Protein AF-A0A0Q5D2P4-F1 (afdb_monomer)

Foldseek 3Di:
DDDPCLALLNVLVVLVVVLVVQVVVLVVVCVPDDPVVNVVSCCVQQPPQDPVRVVLLVVLLVVLVVLSVQCVVWPVAEAELVPCPDLPQALVVVVVDQAPGKYKYFLPPVQVVLDDPFKTFGTKIKHWPDDPPDQTKMKIKTAIATNDDPDPDHHSNRSSNRSRQIWMWMWSDLDLPIDTHTPRHDPNADPVSVSVRSCCRNCVSVPVPDDPDPPPPPDDDDDD

Mean predicted aligned error: 9.76 Å

Sequence (224 aa):
MKNLSEYHPYWSADLARRYDKRASEVRMTLRSNAAISHERLLVAEYGSMSREEFDLRVDLAKTADVLRQRWLTGSRTIVDPSMNLGPDLTGDRLLGLAASEPIYVHLGASATVYAAENILLDGLYIERLSRDGEADMFGMGVVCRPFVQADHRMSLADLLYGQSVVSYGLTPSLNADADIDVVVKDPALDDPLFHTAFLAAVNGVAGNVAGFGNGAPVRGGFSL

Radius of gyration: 21.05 Å; Cα contacts (8 Å, |Δi|>4): 322; chains: 1; bounding box: 38×69×66 Å

Secondary structure (DSSP, 8-state):
---GGGSHHHHHHHHHHHHHHHHHHHHHHHHHS-HHHHHHHHHHHHTT--HHHHHHHHHHHHHHHHHHHHHHHTT-EEE-TTS---TT--HHHHHHHHHHS-EEEE-GGGGGGG-BTTEEEEEEEEEE-SPTTSPP-EEEEEEEEE-----S---HHHHHHHH--EEEEEES--STT---EEEE--TTS-HHHHHHHHHHHHHHHHTTSS--------------

Structure (mmCIF, N/CA/C/O backbone):
data_AF-A0A0Q5D2P4-F1
#
_entry.id   AF-A0A0Q5D2P4-F1
#
loop_
_atom_site.group_PDB
_atom_site.id
_atom_site.type_symbol
_atom_site.label_atom_id
_atom_site.label_alt_id
_atom_site.label_comp_id
_atom_site.label_asym_id
_atom_site.label_entity_id
_atom_site.label_seq_id
_atom_site.pdbx_PDB_ins_code
_atom_site.Cartn_x
_atom_site.Cartn_y
_atom_site.Cartn_z
_atom_site.occupancy
_atom_site.B_iso_or_equiv
_atom_site.auth_seq_id
_atom_site.auth_comp_id
_atom_site.auth_asym_id
_atom_site.auth_atom_id
_atom_site.pdbx_PDB_model_num
ATOM 1 N N . MET A 1 1 ? -15.672 18.953 -3.328 1.00 49.03 1 MET A N 1
ATOM 2 C CA . MET A 1 1 ? -15.664 17.481 -3.468 1.00 49.03 1 MET A CA 1
ATOM 3 C C . MET A 1 1 ? -14.208 17.067 -3.558 1.00 49.03 1 MET A C 1
ATOM 5 O O . MET A 1 1 ? -13.540 17.584 -4.444 1.00 49.03 1 MET A O 1
ATOM 9 N N . LYS A 1 2 ? -13.699 16.256 -2.625 1.00 60.75 2 LYS A N 1
ATOM 10 C CA . LYS A 1 2 ? -12.334 15.719 -2.736 1.00 60.75 2 LYS A CA 1
ATOM 11 C C . LYS A 1 2 ? -12.272 14.702 -3.868 1.00 60.75 2 LYS A C 1
ATOM 13 O O . LYS A 1 2 ? -13.257 14.004 -4.119 1.00 60.75 2 LYS A O 1
ATOM 18 N N . ASN A 1 3 ? -11.148 14.661 -4.571 1.00 80.38 3 ASN A N 1
ATOM 19 C CA . ASN A 1 3 ? -10.949 13.723 -5.662 1.00 80.38 3 ASN A CA 1
ATOM 20 C C . ASN A 1 3 ? -10.559 12.358 -5.077 1.00 80.38 3 ASN A C 1
ATOM 22 O O . ASN A 1 3 ? -9.573 12.266 -4.356 1.00 80.38 3 ASN A O 1
ATOM 26 N N . LEU A 1 4 ? -11.306 11.291 -5.387 1.00 85.88 4 LEU A N 1
ATOM 27 C CA . LEU A 1 4 ? -10.998 9.943 -4.883 1.00 85.88 4 LEU A CA 1
ATOM 28 C C . LEU A 1 4 ? -9.584 9.486 -5.267 1.00 85.88 4 LEU A C 1
ATOM 30 O O . LEU A 1 4 ? -8.983 8.705 -4.537 1.00 85.88 4 LEU A O 1
ATOM 34 N N . SER A 1 5 ? -9.018 10.015 -6.358 1.00 85.38 5 SER A N 1
ATOM 35 C CA . SER A 1 5 ? -7.633 9.739 -6.751 1.00 85.38 5 SER A CA 1
ATOM 36 C C . SER A 1 5 ? -6.589 10.226 -5.738 1.00 85.38 5 SER A C 1
ATOM 38 O O . SER A 1 5 ? -5.410 9.948 -5.915 1.00 85.38 5 SER A O 1
ATOM 40 N N . GLU A 1 6 ? -6.975 10.974 -4.705 1.00 84.31 6 GLU A N 1
ATOM 41 C CA . GLU A 1 6 ? -6.070 11.408 -3.639 1.00 84.31 6 GLU A CA 1
ATOM 42 C C . GLU A 1 6 ? -5.787 10.299 -2.614 1.00 84.31 6 GLU A C 1
ATOM 44 O O . GLU A 1 6 ? -4.742 10.355 -1.972 1.00 84.31 6 GLU A O 1
ATOM 49 N N . TYR A 1 7 ? -6.633 9.266 -2.502 1.00 90.06 7 TYR A N 1
ATOM 50 C CA . TYR A 1 7 ? -6.481 8.198 -1.502 1.00 90.06 7 TYR A CA 1
ATOM 51 C C . TYR A 1 7 ? -5.751 6.965 -2.046 1.00 90.06 7 TYR A C 1
ATOM 53 O O . TYR A 1 7 ? -6.032 6.548 -3.178 1.00 90.06 7 TYR A O 1
ATOM 61 N N . HIS A 1 8 ? -4.893 6.337 -1.219 1.00 92.88 8 HIS A N 1
ATOM 62 C CA . HIS A 1 8 ? -4.116 5.137 -1.581 1.00 92.88 8 HIS A CA 1
ATOM 63 C C . HIS A 1 8 ? -4.879 4.123 -2.423 1.00 92.88 8 HIS A C 1
ATOM 65 O O . HIS A 1 8 ? -4.387 3.777 -3.501 1.00 92.88 8 HIS A O 1
ATOM 71 N N . PRO A 1 9 ? -6.080 3.657 -2.019 1.00 93.62 9 PRO A N 1
ATOM 72 C CA . PRO A 1 9 ? -6.737 2.566 -2.726 1.00 93.62 9 PRO A CA 1
ATOM 73 C C . PRO A 1 9 ? -7.028 2.862 -4.204 1.00 93.62 9 PRO A C 1
ATOM 75 O O . PRO A 1 9 ? -7.106 1.929 -5.002 1.00 93.62 9 PRO A O 1
ATOM 78 N N . TYR A 1 10 ? -7.181 4.136 -4.581 1.00 92.50 10 T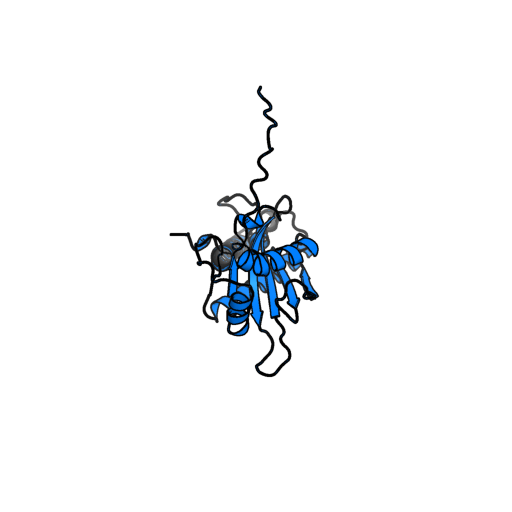YR A N 1
ATOM 79 C CA . TYR A 1 10 ? -7.515 4.527 -5.950 1.00 92.50 10 TYR A CA 1
ATOM 80 C C . TYR A 1 10 ? -6.281 4.840 -6.789 1.00 92.50 10 TYR A C 1
ATOM 82 O O . TYR A 1 10 ? -6.178 4.341 -7.910 1.00 92.50 10 TYR A O 1
ATOM 90 N N . TRP A 1 11 ? -5.338 5.640 -6.280 1.00 89.81 11 TRP A N 1
ATOM 91 C CA . TRP A 1 11 ? -4.146 5.955 -7.070 1.00 89.81 11 TRP A CA 1
ATOM 92 C C . TRP A 1 11 ? -3.205 4.755 -7.192 1.00 89.81 11 TRP A C 1
ATOM 94 O O . TRP A 1 11 ? -2.634 4.562 -8.261 1.00 89.81 11 TRP A O 1
ATOM 104 N N . SER A 1 12 ? -3.101 3.893 -6.171 1.00 91.38 12 SER A N 1
ATOM 105 C CA . SER A 1 12 ? -2.319 2.648 -6.275 1.00 91.38 12 SER A CA 1
ATOM 106 C C . SER A 1 12 ? -2.919 1.692 -7.311 1.00 91.38 12 SER A C 1
ATOM 108 O O . SER A 1 12 ? -2.188 1.102 -8.102 1.00 91.38 12 SER A O 1
ATOM 110 N N . ALA A 1 13 ? -4.253 1.604 -7.391 1.00 92.25 13 ALA A N 1
ATOM 111 C CA . ALA A 1 13 ? -4.933 0.828 -8.426 1.00 92.25 13 ALA A CA 1
ATOM 112 C C . ALA A 1 13 ? -4.683 1.394 -9.836 1.00 92.25 13 ALA A C 1
ATOM 114 O O . ALA A 1 13 ? -4.535 0.629 -10.792 1.00 92.25 13 ALA A O 1
ATOM 115 N N . ASP A 1 14 ? -4.610 2.722 -9.981 1.00 91.94 14 ASP A N 1
ATOM 116 C CA . ASP A 1 14 ? -4.230 3.338 -11.254 1.00 91.94 14 ASP A CA 1
ATOM 117 C C . ASP A 1 14 ? -2.779 3.014 -11.639 1.00 91.94 14 ASP A C 1
ATOM 119 O O . ASP A 1 14 ? -2.526 2.646 -12.788 1.00 91.94 14 ASP A O 1
ATOM 123 N N . LEU A 1 15 ? -1.841 3.074 -10.686 1.00 91.75 15 LEU A N 1
ATOM 124 C CA . LEU A 1 15 ? -0.446 2.683 -10.911 1.00 91.75 15 LEU A CA 1
ATOM 125 C C . LEU A 1 15 ? -0.326 1.215 -11.333 1.00 91.75 15 LEU A C 1
ATOM 127 O O . LEU A 1 15 ? 0.331 0.943 -12.338 1.00 91.75 15 LEU A O 1
ATOM 131 N N . ALA A 1 16 ? -1.017 0.296 -10.654 1.00 92.25 16 ALA A N 1
ATOM 132 C CA . ALA A 1 16 ? -1.037 -1.123 -11.013 1.00 92.25 16 ALA A CA 1
ATOM 133 C C . ALA A 1 16 ? -1.564 -1.340 -12.444 1.00 92.25 16 ALA A C 1
ATOM 135 O O . ALA A 1 16 ? -0.946 -2.020 -13.262 1.00 92.25 16 ALA A O 1
ATOM 136 N N . ARG A 1 17 ? -2.659 -0.663 -12.809 1.00 93.50 17 ARG A N 1
ATOM 137 C CA . ARG A 1 17 ? -3.211 -0.714 -14.172 1.00 93.50 17 ARG A CA 1
ATOM 138 C C . ARG A 1 17 ? -2.233 -0.167 -15.216 1.00 93.50 17 ARG A C 1
ATOM 140 O O . ARG A 1 17 ? -2.130 -0.709 -16.320 1.00 93.50 17 ARG A O 1
ATOM 147 N N . ARG A 1 18 ? -1.533 0.927 -14.903 1.00 93.06 18 ARG A N 1
ATOM 148 C CA . ARG A 1 18 ? -0.496 1.502 -15.773 1.00 93.06 18 ARG A CA 1
ATOM 149 C C . ARG A 1 18 ? 0.693 0.553 -15.913 1.00 93.06 18 ARG A C 1
ATOM 151 O O . ARG A 1 18 ? 1.193 0.412 -17.028 1.00 93.06 18 ARG A O 1
ATOM 158 N N . TYR A 1 19 ? 1.090 -0.118 -14.832 1.00 93.25 19 TYR A N 1
ATOM 159 C CA . TYR A 1 19 ? 2.139 -1.136 -14.833 1.00 93.25 19 TYR A CA 1
ATOM 160 C C . TYR A 1 19 ? 1.778 -2.289 -15.771 1.00 93.25 19 TYR A C 1
ATOM 162 O O . TYR A 1 19 ? 2.544 -2.589 -16.684 1.00 93.25 19 TYR A O 1
ATOM 170 N N . ASP A 1 20 ? 0.581 -2.863 -15.638 1.00 94.19 20 ASP A N 1
ATOM 171 C CA . ASP A 1 20 ? 0.129 -3.972 -16.488 1.00 94.19 20 ASP A CA 1
ATOM 172 C C . ASP A 1 20 ? 0.085 -3.586 -17.969 1.00 94.19 20 ASP A C 1
ATOM 174 O O . ASP A 1 20 ? 0.540 -4.336 -18.844 1.00 94.19 20 ASP A O 1
ATOM 178 N N . LYS A 1 21 ? -0.420 -2.380 -18.260 1.00 94.06 21 LYS A N 1
ATOM 179 C CA . LYS A 1 21 ? -0.426 -1.837 -19.619 1.00 94.06 21 LYS A CA 1
ATOM 180 C C . LYS A 1 21 ? 1.000 -1.715 -20.161 1.00 94.06 21 LYS A C 1
ATOM 182 O O . LYS A 1 21 ? 1.270 -2.209 -21.257 1.00 94.06 21 LYS A O 1
ATOM 187 N N . ARG A 1 22 ? 1.913 -1.111 -19.394 1.00 92.06 22 ARG A N 1
ATOM 188 C CA . ARG A 1 22 ? 3.311 -0.930 -19.799 1.00 92.06 22 ARG A CA 1
ATOM 189 C C . ARG A 1 22 ? 4.020 -2.269 -19.988 1.00 92.06 22 ARG A C 1
ATOM 191 O O . ARG A 1 22 ? 4.707 -2.461 -20.985 1.00 92.06 22 ARG A O 1
ATOM 198 N N . ALA A 1 23 ? 3.789 -3.228 -19.097 1.00 92.12 23 ALA A N 1
ATOM 199 C CA . ALA A 1 23 ? 4.378 -4.559 -19.174 1.00 92.12 23 ALA A CA 1
ATOM 200 C C . ALA A 1 23 ? 3.932 -5.291 -20.447 1.00 92.12 23 ALA A C 1
ATOM 202 O O . ALA A 1 23 ? 4.736 -5.961 -21.098 1.00 92.12 23 ALA A O 1
ATOM 203 N N . SER A 1 24 ? 2.667 -5.128 -20.843 1.00 92.00 24 SER A N 1
ATOM 204 C CA . SER A 1 24 ? 2.150 -5.650 -22.109 1.00 92.00 24 SER A CA 1
ATOM 205 C C . SER A 1 24 ? 2.817 -4.992 -23.325 1.00 92.00 24 SER A C 1
ATOM 207 O O . SER A 1 24 ? 3.292 -5.695 -24.220 1.00 92.00 24 SER A O 1
ATOM 209 N N . GLU A 1 25 ? 2.932 -3.659 -23.342 1.00 90.75 25 GLU A N 1
ATOM 210 C CA . GLU A 1 25 ? 3.610 -2.901 -24.409 1.00 90.75 25 GLU A CA 1
ATOM 211 C C . GLU A 1 25 ? 5.075 -3.329 -24.581 1.00 90.75 25 GLU A C 1
ATOM 213 O O . GLU A 1 25 ? 5.536 -3.582 -25.700 1.00 90.75 25 GLU A O 1
ATOM 218 N N . VAL A 1 26 ? 5.795 -3.475 -23.468 1.00 88.88 26 VAL A N 1
ATOM 219 C CA . VAL A 1 26 ? 7.188 -3.934 -23.446 1.00 88.88 26 VAL A CA 1
ATOM 220 C C . VAL A 1 26 ? 7.285 -5.359 -23.990 1.00 88.88 26 VAL A C 1
ATOM 222 O O . VAL A 1 26 ? 8.082 -5.610 -24.893 1.00 88.88 26 VAL A O 1
ATOM 225 N N . ARG A 1 27 ? 6.427 -6.287 -23.541 1.00 87.69 27 ARG A N 1
ATOM 226 C CA . ARG A 1 27 ? 6.394 -7.670 -24.058 1.00 87.69 27 ARG A CA 1
ATOM 227 C C . ARG A 1 27 ? 6.121 -7.733 -25.560 1.00 87.69 27 ARG A C 1
ATOM 229 O O . ARG A 1 27 ? 6.733 -8.553 -26.241 1.00 87.69 27 ARG A O 1
ATOM 236 N N . MET A 1 28 ? 5.217 -6.904 -26.083 1.00 86.88 28 MET A N 1
ATOM 237 C CA . MET A 1 28 ? 4.951 -6.841 -27.524 1.00 86.88 28 MET A CA 1
ATOM 238 C C . MET A 1 28 ? 6.171 -6.329 -28.293 1.00 86.88 28 MET A C 1
ATOM 240 O O . MET A 1 28 ? 6.565 -6.942 -29.282 1.00 86.88 28 MET A O 1
ATOM 244 N N . THR A 1 29 ? 6.814 -5.275 -27.790 1.00 85.75 29 THR A N 1
ATOM 245 C CA . THR A 1 29 ? 8.014 -4.681 -28.400 1.00 85.75 29 THR A CA 1
ATOM 246 C C . THR A 1 29 ? 9.199 -5.655 -28.403 1.00 85.75 29 THR A C 1
ATOM 248 O O . THR A 1 29 ? 9.935 -5.742 -29.384 1.00 85.75 29 THR A O 1
ATOM 251 N N . LEU A 1 30 ? 9.360 -6.440 -27.333 1.00 83.75 30 LEU A N 1
ATOM 252 C CA . LEU A 1 30 ? 10.388 -7.484 -27.226 1.00 83.75 30 LEU A CA 1
ATOM 253 C C . LEU A 1 30 ? 10.149 -8.675 -28.166 1.00 83.75 30 LEU A C 1
ATOM 255 O O . LEU A 1 30 ? 11.078 -9.413 -28.474 1.00 83.75 30 LEU A O 1
ATOM 259 N N . ARG A 1 31 ? 8.912 -8.901 -28.622 1.00 82.00 31 ARG A N 1
ATOM 260 C CA . ARG A 1 31 ? 8.618 -9.951 -29.611 1.00 82.00 31 ARG A CA 1
ATOM 261 C C . ARG A 1 31 ? 8.918 -9.508 -31.043 1.00 82.00 31 ARG A C 1
ATOM 263 O O . ARG A 1 31 ? 9.080 -10.368 -31.902 1.00 82.00 31 ARG A O 1
ATOM 270 N N . SER A 1 32 ? 8.961 -8.201 -31.306 1.00 79.50 32 SER A N 1
ATOM 271 C CA . SER A 1 32 ? 9.064 -7.643 -32.659 1.00 79.50 32 SER A CA 1
ATOM 272 C C . SER A 1 32 ? 10.458 -7.141 -33.052 1.00 79.50 32 SER A C 1
ATOM 274 O O . SER A 1 32 ? 10.661 -6.851 -34.228 1.00 79.50 32 SER A O 1
ATOM 276 N N . ASN A 1 33 ? 11.405 -7.007 -32.115 1.00 72.56 33 ASN A N 1
ATOM 277 C CA . ASN A 1 33 ? 12.678 -6.312 -32.345 1.00 72.56 33 ASN A CA 1
ATOM 278 C C . ASN A 1 33 ? 13.917 -7.235 -32.362 1.00 72.56 33 ASN A C 1
ATOM 280 O O . ASN A 1 33 ? 13.873 -8.417 -32.032 1.00 72.56 33 ASN A O 1
ATOM 284 N N . ALA A 1 34 ? 15.051 -6.685 -32.813 1.00 67.25 34 ALA A N 1
ATOM 285 C CA . ALA A 1 34 ? 16.356 -7.349 -32.801 1.00 67.25 34 ALA A CA 1
ATOM 286 C C . ALA A 1 34 ? 17.031 -7.259 -31.415 1.00 67.25 34 ALA A C 1
ATOM 288 O O . ALA A 1 34 ? 16.849 -6.280 -30.691 1.00 67.25 34 ALA A O 1
ATOM 289 N N . ALA A 1 35 ? 17.883 -8.237 -31.080 1.00 68.31 35 ALA A N 1
ATOM 290 C CA . ALA A 1 35 ? 18.465 -8.439 -29.743 1.00 68.31 35 ALA A CA 1
ATOM 291 C C . ALA A 1 35 ? 19.116 -7.196 -29.089 1.00 68.31 35 ALA A C 1
ATOM 293 O O . ALA A 1 35 ? 18.936 -6.973 -27.897 1.00 68.31 35 ALA A O 1
ATOM 294 N N . ILE A 1 36 ? 19.808 -6.336 -29.849 1.00 62.22 36 ILE A N 1
ATOM 295 C CA . ILE A 1 36 ? 20.463 -5.120 -29.311 1.00 62.22 36 ILE A CA 1
ATOM 296 C C . ILE A 1 36 ? 19.434 -4.060 -28.866 1.00 62.22 36 ILE A C 1
ATOM 298 O O . ILE A 1 36 ? 19.668 -3.300 -27.927 1.00 62.22 36 ILE A O 1
ATOM 302 N N . SER A 1 37 ? 18.263 -4.017 -29.508 1.00 75.25 37 SER A N 1
ATOM 303 C CA . SER A 1 37 ? 17.157 -3.155 -29.079 1.00 75.25 37 SER A CA 1
ATOM 304 C C . SER A 1 37 ? 16.441 -3.707 -27.842 1.00 75.25 37 SER A C 1
ATOM 306 O O . SER A 1 37 ? 15.760 -2.940 -27.164 1.00 75.25 37 SER A O 1
ATOM 308 N N . HIS A 1 38 ? 16.575 -5.006 -27.545 1.00 82.12 38 HIS A N 1
ATOM 309 C CA . HIS A 1 38 ? 15.957 -5.629 -26.373 1.00 82.12 38 HIS A CA 1
ATOM 310 C C . HIS A 1 38 ? 16.665 -5.233 -25.089 1.00 82.12 38 HIS A C 1
ATOM 312 O O . HIS A 1 38 ? 16.011 -4.794 -24.151 1.00 82.12 38 HIS A O 1
ATOM 318 N N . GLU A 1 39 ? 17.992 -5.326 -25.063 1.00 82.06 39 GLU A N 1
ATOM 319 C CA . GLU A 1 39 ? 18.774 -4.991 -23.872 1.00 82.06 39 GLU A CA 1
ATOM 320 C C . GLU A 1 39 ? 18.596 -3.520 -23.478 1.00 82.06 39 GLU A C 1
ATOM 322 O O . GLU A 1 39 ? 18.301 -3.221 -22.326 1.00 82.06 39 GLU A O 1
ATOM 327 N N . ARG A 1 40 ? 18.649 -2.599 -24.451 1.00 85.94 40 ARG A N 1
ATOM 328 C CA . ARG A 1 40 ? 18.409 -1.167 -24.200 1.00 85.94 40 ARG A CA 1
ATOM 329 C C . ARG A 1 40 ? 17.008 -0.880 -23.663 1.00 85.94 40 ARG A C 1
ATOM 331 O O . ARG A 1 40 ? 16.865 -0.026 -22.795 1.00 85.94 40 ARG A O 1
ATOM 338 N N . LEU A 1 41 ? 15.988 -1.570 -24.180 1.00 86.75 41 LEU A N 1
ATOM 339 C CA . LEU A 1 41 ? 14.617 -1.427 -23.694 1.00 86.75 41 LEU A CA 1
ATOM 340 C C . LEU A 1 41 ? 14.493 -1.940 -22.258 1.00 86.75 41 LEU A C 1
ATOM 342 O O . LEU A 1 41 ? 13.933 -1.247 -21.422 1.00 86.75 41 LEU A O 1
ATOM 346 N N . LEU A 1 42 ? 15.047 -3.116 -21.954 1.00 86.00 42 LEU A N 1
ATOM 347 C CA . LEU A 1 42 ? 15.024 -3.663 -20.598 1.00 86.00 42 LEU A CA 1
ATOM 348 C C . LEU A 1 42 ? 15.749 -2.731 -19.617 1.00 86.00 42 LEU A C 1
ATOM 350 O O . LEU A 1 42 ? 15.182 -2.373 -18.594 1.00 86.00 42 LEU A O 1
ATOM 354 N N . VAL A 1 43 ? 16.945 -2.246 -19.953 1.00 88.19 43 VAL A N 1
ATOM 355 C CA . VAL A 1 43 ? 17.667 -1.290 -19.095 1.00 88.19 43 VAL A CA 1
ATOM 356 C C . VAL A 1 43 ? 16.838 -0.023 -18.840 1.00 88.19 43 VAL A C 1
ATOM 358 O O . VAL A 1 43 ? 16.814 0.474 -17.719 1.00 88.19 43 VAL A O 1
ATOM 361 N N . ALA A 1 44 ? 16.107 0.474 -19.841 1.00 89.44 44 ALA A N 1
ATOM 362 C CA . ALA A 1 44 ? 15.237 1.637 -19.670 1.00 89.44 44 ALA A CA 1
ATOM 363 C C . ALA A 1 44 ? 13.999 1.360 -18.791 1.00 89.44 44 ALA A C 1
ATOM 365 O O . ALA A 1 44 ? 13.560 2.253 -18.074 1.00 89.44 44 ALA A O 1
ATOM 366 N N . GLU A 1 45 ? 13.426 0.153 -18.840 1.00 91.50 45 GLU A N 1
ATOM 367 C CA . GLU A 1 45 ? 12.211 -0.192 -18.083 1.00 91.50 45 GLU A CA 1
ATOM 368 C C . GLU A 1 45 ? 12.479 -0.610 -16.635 1.00 91.50 45 GLU A C 1
ATOM 370 O O . GLU A 1 45 ? 11.665 -0.332 -15.757 1.00 91.50 45 GLU A O 1
ATOM 375 N N . TYR A 1 46 ? 13.590 -1.306 -16.394 1.00 87.38 46 TYR A N 1
ATOM 376 C CA . TYR A 1 46 ? 13.980 -1.782 -15.065 1.00 87.38 46 TYR A CA 1
ATOM 377 C C . TYR A 1 46 ? 14.855 -0.761 -14.317 1.00 87.38 46 TYR A C 1
ATOM 379 O O . TYR A 1 46 ? 14.988 -0.836 -13.097 1.00 87.38 46 TYR A O 1
ATOM 387 N N . GLY A 1 47 ? 15.407 0.227 -15.031 1.00 85.06 47 GLY A N 1
ATOM 388 C CA . GLY A 1 47 ? 16.174 1.322 -14.450 1.00 85.06 47 GLY A CA 1
ATOM 389 C C . GLY A 1 47 ? 17.459 0.852 -13.765 1.00 85.06 47 GLY A C 1
ATOM 390 O O . GLY A 1 47 ? 18.111 -0.096 -14.199 1.00 85.06 47 GLY A O 1
ATOM 391 N N . SER A 1 48 ? 17.836 1.549 -12.692 1.00 84.62 48 SER A N 1
ATOM 392 C CA . SER A 1 48 ? 19.019 1.248 -11.874 1.00 84.62 48 SER A CA 1
ATOM 393 C C . SER A 1 48 ? 18.738 0.311 -10.695 1.00 84.62 48 SER A C 1
ATOM 395 O O . SER A 1 48 ? 19.626 0.104 -9.871 1.00 84.62 48 SER A O 1
ATOM 397 N N . MET A 1 49 ? 17.512 -0.205 -10.580 1.00 88.38 49 MET A N 1
ATOM 398 C CA . MET A 1 49 ? 17.100 -1.075 -9.482 1.00 88.38 49 MET A CA 1
ATOM 399 C C . MET A 1 49 ? 17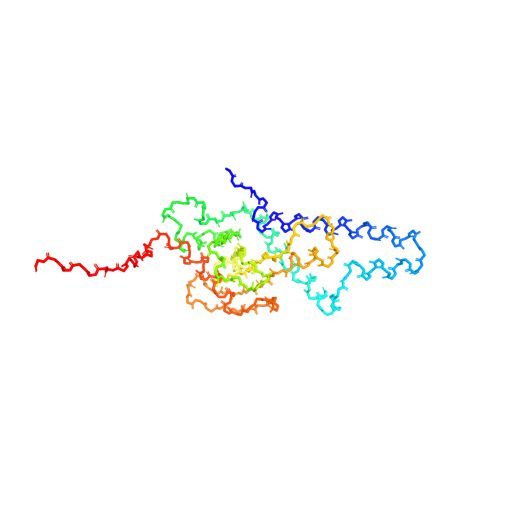.913 -2.372 -9.518 1.00 88.38 49 MET A C 1
ATOM 401 O O . MET A 1 49 ? 18.045 -2.997 -10.576 1.00 88.38 49 MET A O 1
ATOM 405 N N . SER A 1 50 ? 18.468 -2.790 -8.377 1.00 88.44 50 SER A N 1
ATOM 406 C CA . SER A 1 50 ? 19.100 -4.109 -8.310 1.00 88.44 50 SER A CA 1
ATOM 407 C C . SER A 1 50 ? 18.043 -5.203 -8.465 1.00 88.44 50 SER A C 1
ATOM 409 O O . SER A 1 50 ? 16.847 -4.973 -8.278 1.00 88.44 50 SER A O 1
ATOM 411 N N . ARG A 1 51 ? 18.468 -6.424 -8.797 1.00 87.75 51 ARG A N 1
ATOM 412 C CA . ARG A 1 51 ? 17.532 -7.550 -8.889 1.00 87.75 51 ARG A CA 1
ATOM 413 C C . ARG A 1 51 ? 16.864 -7.824 -7.542 1.00 87.75 51 ARG A C 1
ATOM 415 O O . ARG A 1 51 ? 15.663 -8.056 -7.495 1.00 87.75 51 ARG A O 1
ATOM 422 N N . GLU A 1 52 ? 17.643 -7.766 -6.467 1.00 90.62 52 GLU A N 1
ATOM 423 C CA . GLU A 1 52 ? 17.174 -7.980 -5.100 1.00 90.62 52 GLU A CA 1
ATOM 424 C C . GLU A 1 52 ? 16.152 -6.917 -4.694 1.00 90.62 52 GLU A C 1
ATOM 426 O O . GLU A 1 52 ? 15.127 -7.242 -4.100 1.00 90.62 52 GLU A O 1
ATOM 431 N N . GLU A 1 53 ? 16.402 -5.654 -5.053 1.00 90.50 53 GLU A N 1
ATOM 432 C CA . GLU A 1 53 ? 15.440 -4.583 -4.823 1.00 90.50 53 GLU A CA 1
ATOM 433 C C . GLU A 1 53 ? 14.172 -4.817 -5.647 1.00 90.50 53 GLU A C 1
ATOM 435 O O . GLU A 1 53 ? 13.078 -4.735 -5.102 1.00 90.50 53 GLU A O 1
ATOM 440 N N . PHE A 1 54 ? 14.288 -5.184 -6.923 1.00 90.56 54 PHE A N 1
ATOM 441 C CA . PHE A 1 54 ? 13.128 -5.443 -7.774 1.00 90.56 54 PHE A CA 1
ATOM 442 C C . PHE A 1 54 ? 12.239 -6.565 -7.232 1.00 90.56 54 PHE A C 1
ATOM 444 O O . PHE A 1 54 ? 11.022 -6.390 -7.138 1.00 90.56 54 PHE A O 1
ATOM 451 N N . ASP A 1 55 ? 12.834 -7.689 -6.831 1.00 91.81 55 ASP A N 1
ATOM 452 C CA . ASP A 1 55 ? 12.107 -8.819 -6.248 1.00 91.81 55 ASP A CA 1
ATOM 453 C C . ASP A 1 55 ? 11.409 -8.406 -4.934 1.00 91.81 55 ASP A C 1
ATOM 455 O O . ASP A 1 55 ? 10.221 -8.686 -4.751 1.00 91.81 55 ASP A O 1
ATOM 459 N N . LEU A 1 56 ? 12.087 -7.631 -4.076 1.00 93.06 56 LEU A N 1
ATOM 460 C CA . LEU A 1 56 ? 11.483 -7.047 -2.874 1.00 93.06 56 LEU A CA 1
ATOM 461 C C . LEU A 1 56 ? 10.293 -6.135 -3.218 1.00 93.06 56 LEU A C 1
ATOM 463 O O . LEU A 1 56 ? 9.225 -6.262 -2.618 1.00 93.06 56 LEU A O 1
ATOM 467 N N . ARG A 1 57 ? 10.439 -5.234 -4.198 1.00 93.88 57 ARG A N 1
ATOM 468 C CA . ARG A 1 57 ? 9.360 -4.326 -4.621 1.00 93.88 57 ARG A CA 1
ATOM 469 C C . ARG A 1 57 ? 8.156 -5.086 -5.173 1.00 93.88 57 ARG A C 1
ATOM 471 O O . ARG A 1 57 ? 7.023 -4.664 -4.947 1.00 93.88 57 ARG A O 1
ATOM 478 N N . VAL A 1 58 ? 8.369 -6.214 -5.850 1.00 93.75 58 VAL A N 1
ATOM 479 C CA . VAL A 1 58 ? 7.283 -7.101 -6.293 1.00 93.75 58 VAL A CA 1
ATOM 480 C C 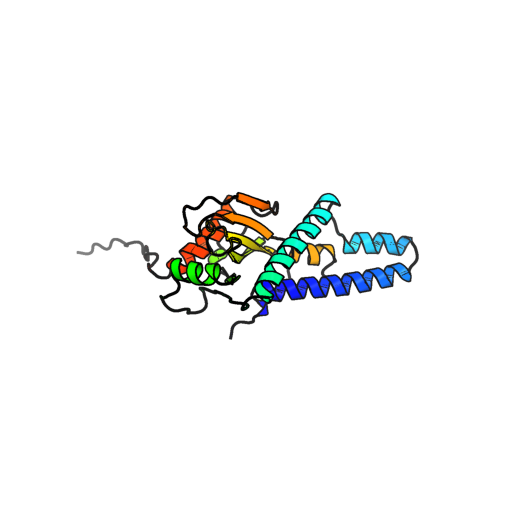. VAL A 1 58 ? 6.514 -7.670 -5.099 1.00 93.75 58 VAL A C 1
ATOM 482 O O . VAL A 1 58 ? 5.282 -7.655 -5.112 1.00 93.75 58 VAL A O 1
ATOM 485 N N . ASP A 1 59 ? 7.198 -8.151 -4.064 1.00 95.19 59 ASP A N 1
ATOM 486 C CA . ASP A 1 59 ? 6.535 -8.730 -2.890 1.00 95.19 59 ASP A CA 1
ATOM 487 C C . ASP A 1 59 ? 5.825 -7.675 -2.029 1.00 95.19 59 ASP A C 1
ATOM 489 O O . ASP A 1 59 ? 4.701 -7.895 -1.561 1.00 95.19 59 ASP A O 1
ATOM 493 N N . LEU A 1 60 ? 6.408 -6.483 -1.913 1.00 95.31 60 LEU A N 1
ATOM 494 C CA . LEU A 1 60 ? 5.760 -5.330 -1.290 1.00 95.31 60 LEU A CA 1
ATOM 495 C C . LEU A 1 60 ? 4.527 -4.870 -2.087 1.00 95.31 60 LEU A C 1
ATOM 497 O O . LEU A 1 60 ? 3.465 -4.661 -1.505 1.00 95.31 60 LEU A O 1
ATOM 501 N N . ALA A 1 61 ? 4.603 -4.810 -3.421 1.00 94.69 61 ALA A N 1
ATOM 502 C CA . ALA A 1 61 ? 3.451 -4.483 -4.267 1.00 94.69 61 ALA A CA 1
ATOM 503 C C . ALA A 1 61 ? 2.310 -5.503 -4.122 1.00 94.69 61 ALA A C 1
ATOM 505 O O . ALA A 1 61 ? 1.144 -5.115 -4.048 1.00 94.69 61 ALA A O 1
ATOM 506 N N . LYS A 1 62 ? 2.624 -6.804 -4.026 1.00 95.00 62 LYS A N 1
ATOM 507 C CA . LYS A 1 62 ? 1.619 -7.839 -3.719 1.00 95.00 62 LYS A CA 1
ATOM 508 C C . LYS A 1 62 ? 0.996 -7.622 -2.342 1.00 95.00 62 LYS A C 1
ATOM 510 O O . LYS A 1 62 ? -0.207 -7.803 -2.192 1.00 95.00 62 LYS A O 1
ATOM 515 N N . THR A 1 63 ? 1.794 -7.231 -1.349 1.00 95.19 63 THR A N 1
ATOM 516 C CA . THR A 1 63 ? 1.301 -6.930 0.003 1.00 95.19 63 THR A CA 1
ATOM 517 C C . THR A 1 63 ? 0.318 -5.757 -0.027 1.00 95.19 63 THR A C 1
ATOM 519 O O . THR A 1 63 ? -0.798 -5.883 0.478 1.00 95.19 63 THR A O 1
ATOM 522 N N . ALA A 1 64 ? 0.675 -4.657 -0.698 1.00 94.56 64 ALA A N 1
ATOM 523 C CA . ALA A 1 64 ? -0.218 -3.517 -0.907 1.00 94.56 64 ALA A CA 1
ATOM 524 C C . ALA A 1 64 ? -1.500 -3.913 -1.663 1.00 94.56 64 ALA A C 1
ATOM 526 O O . ALA A 1 64 ? -2.595 -3.483 -1.292 1.00 94.56 64 ALA A O 1
ATOM 527 N N . ASP A 1 65 ? -1.387 -4.766 -2.687 1.00 95.31 65 ASP A N 1
ATOM 528 C CA . ASP A 1 65 ? -2.543 -5.274 -3.423 1.00 95.31 65 ASP A CA 1
ATOM 529 C C . ASP A 1 65 ? -3.470 -6.102 -2.528 1.00 95.31 65 ASP A C 1
ATOM 531 O O . ASP A 1 65 ? -4.668 -5.842 -2.506 1.00 95.31 65 ASP A O 1
ATOM 535 N N . VAL A 1 66 ? -2.941 -7.030 -1.724 1.00 95.25 66 VAL A N 1
ATOM 536 C CA . VAL A 1 66 ? -3.740 -7.839 -0.787 1.00 95.25 66 VAL A CA 1
ATOM 537 C C . VAL A 1 66 ? -4.509 -6.953 0.193 1.00 95.25 66 VAL A C 1
ATOM 539 O O . VAL A 1 66 ? -5.715 -7.145 0.358 1.00 95.25 66 VAL A O 1
ATOM 542 N N . LEU A 1 67 ? -3.853 -5.957 0.796 1.00 94.94 67 LEU A N 1
ATOM 543 C CA . LEU A 1 67 ? -4.502 -5.000 1.702 1.00 94.94 67 LEU A CA 1
ATOM 544 C C . LEU A 1 67 ? -5.642 -4.251 1.001 1.00 94.94 67 LEU A C 1
ATOM 546 O O . LEU A 1 67 ? -6.766 -4.173 1.504 1.00 94.94 67 LEU A O 1
ATOM 550 N N . ARG A 1 68 ? -5.376 -3.762 -0.213 1.00 95.38 68 ARG A N 1
ATOM 551 C CA . ARG A 1 68 ? -6.366 -3.073 -1.044 1.00 95.38 68 ARG A CA 1
ATOM 552 C C . ARG A 1 68 ? -7.529 -3.987 -1.431 1.00 95.38 68 ARG A C 1
ATOM 554 O O . ARG A 1 68 ? -8.669 -3.531 -1.418 1.00 95.38 68 ARG A O 1
ATOM 561 N N . GLN A 1 69 ? -7.276 -5.251 -1.771 1.00 94.94 69 GLN A N 1
ATOM 562 C CA . GLN A 1 69 ? -8.321 -6.220 -2.111 1.00 94.94 69 GLN A CA 1
ATOM 563 C C . GLN A 1 69 ? -9.210 -6.524 -0.905 1.00 94.94 69 GLN A C 1
ATOM 565 O O . GLN A 1 69 ? -10.429 -6.493 -1.048 1.00 94.94 69 GLN A O 1
ATOM 570 N N . ARG A 1 70 ? -8.632 -6.736 0.285 1.00 93.81 70 ARG A N 1
ATOM 571 C CA . ARG A 1 70 ? -9.405 -6.952 1.522 1.00 93.81 70 ARG A CA 1
ATOM 572 C C . ARG A 1 70 ? -10.320 -5.767 1.820 1.00 93.81 70 ARG A C 1
ATOM 574 O O . ARG A 1 70 ? -11.519 -5.947 2.031 1.00 93.81 70 ARG A O 1
ATOM 581 N N . TRP A 1 71 ? -9.788 -4.553 1.701 1.00 95.25 71 TRP A N 1
ATOM 582 C CA . TRP A 1 71 ? -10.576 -3.323 1.781 1.00 95.25 71 TRP A CA 1
ATOM 583 C C . TRP A 1 71 ? -11.678 -3.235 0.708 1.00 95.25 71 TRP A C 1
ATOM 585 O O . TRP A 1 71 ? -12.812 -2.867 1.015 1.00 95.25 71 TRP A O 1
ATOM 595 N N . LEU A 1 72 ? -11.391 -3.628 -0.539 1.00 92.81 72 LEU A N 1
ATOM 596 C CA . LEU A 1 72 ? -12.367 -3.640 -1.637 1.00 92.81 72 LEU A CA 1
ATOM 597 C C . LEU A 1 72 ? -13.511 -4.636 -1.442 1.00 92.81 72 LEU A C 1
ATOM 599 O O . LEU A 1 72 ? -14.622 -4.357 -1.913 1.00 92.81 72 LEU A O 1
ATOM 603 N N . THR A 1 73 ? -13.219 -5.787 -0.830 1.00 90.62 73 THR A N 1
ATOM 604 C CA . THR A 1 73 ? -14.193 -6.842 -0.517 1.00 90.62 73 THR A CA 1
ATOM 605 C C . THR A 1 73 ? -15.024 -6.543 0.726 1.00 90.62 73 THR A C 1
ATOM 607 O O . THR A 1 73 ? -16.103 -7.111 0.866 1.00 90.62 73 THR A O 1
ATOM 610 N N . GLY A 1 74 ? -14.539 -5.660 1.603 1.00 87.50 74 GLY A N 1
ATOM 611 C CA . GLY A 1 74 ? -15.324 -5.093 2.695 1.00 87.50 74 GLY A CA 1
ATOM 612 C C . GLY A 1 74 ? -16.271 -3.993 2.205 1.00 87.50 74 GLY A C 1
ATOM 613 O O . GLY A 1 74 ? -16.768 -4.006 1.077 1.00 87.50 74 GLY A O 1
ATOM 614 N N . SER A 1 75 ? -16.502 -2.995 3.048 1.00 87.12 75 SER A N 1
ATOM 615 C CA . SER A 1 75 ? -17.371 -1.846 2.754 1.00 87.12 75 SER A CA 1
ATOM 616 C C . SER A 1 75 ? -16.706 -0.712 1.984 1.00 87.12 75 SER A C 1
ATOM 618 O O . SER A 1 75 ? -17.391 0.226 1.570 1.00 87.12 75 SER A O 1
ATOM 620 N N . ARG A 1 76 ? -15.380 -0.771 1.795 1.00 91.25 76 ARG A N 1
ATOM 621 C CA . ARG A 1 76 ? -14.572 0.319 1.226 1.00 91.25 76 ARG A CA 1
ATOM 622 C C . ARG A 1 76 ? -14.608 1.597 2.068 1.00 91.25 76 ARG A C 1
ATOM 624 O O . ARG A 1 76 ? -14.516 2.702 1.530 1.00 91.25 76 ARG A O 1
ATOM 631 N N . THR A 1 77 ? -14.733 1.458 3.385 1.00 90.88 77 THR A N 1
ATOM 632 C CA . THR A 1 77 ? -14.753 2.595 4.310 1.00 90.88 77 THR A CA 1
ATOM 633 C C . THR A 1 77 ? -13.430 3.365 4.272 1.00 90.88 77 THR A C 1
ATOM 635 O O . THR A 1 77 ? -12.346 2.786 4.389 1.00 90.88 77 THR A O 1
ATOM 638 N N . ILE A 1 78 ? -13.533 4.688 4.102 1.00 89.94 78 ILE A N 1
ATOM 639 C CA . ILE A 1 78 ? -12.418 5.638 4.195 1.00 89.94 78 ILE A CA 1
ATOM 640 C C . ILE A 1 78 ? -12.666 6.551 5.386 1.00 89.94 78 ILE A C 1
ATOM 642 O O . ILE A 1 78 ? -13.698 7.219 5.460 1.00 89.94 78 ILE A O 1
ATOM 646 N N . VAL A 1 79 ? -11.693 6.605 6.286 1.00 86.75 79 VAL A N 1
ATOM 647 C CA . VAL A 1 79 ? -11.651 7.553 7.396 1.00 86.75 79 VAL A CA 1
ATOM 648 C C . VAL A 1 79 ? -10.634 8.632 7.039 1.00 86.75 79 VAL A C 1
ATOM 650 O O . VAL A 1 79 ? -9.442 8.363 6.981 1.00 86.75 79 VAL A O 1
ATOM 653 N N . ASP A 1 80 ? -11.097 9.848 6.764 1.00 82.69 80 ASP A N 1
ATOM 654 C CA . ASP A 1 80 ? -10.248 10.994 6.414 1.00 82.69 80 ASP A CA 1
ATOM 655 C C . ASP A 1 80 ? -10.475 12.147 7.408 1.00 82.69 80 ASP A C 1
ATOM 657 O O . ASP A 1 80 ? -11.417 12.923 7.222 1.00 82.69 80 ASP A O 1
ATOM 661 N N . PRO A 1 81 ? -9.620 12.308 8.437 1.00 70.19 81 PRO A N 1
ATOM 662 C CA . PRO A 1 81 ? -9.771 13.325 9.484 1.00 70.19 81 PRO A CA 1
ATOM 663 C C . PRO A 1 81 ? -9.794 14.772 8.976 1.00 70.19 81 PRO A C 1
ATOM 665 O O . PRO A 1 81 ? -10.235 15.672 9.688 1.00 70.19 81 PRO A O 1
ATOM 668 N N . SER A 1 82 ? -9.316 15.018 7.751 1.00 68.38 82 SER A N 1
ATOM 669 C CA . SER A 1 82 ? -9.357 16.346 7.131 1.00 68.38 82 SER A CA 1
ATOM 670 C C . SER A 1 82 ? -10.676 16.626 6.404 1.00 68.38 82 SER A C 1
ATOM 672 O O . SER A 1 82 ? -10.959 17.764 6.025 1.00 68.38 82 SER A O 1
ATOM 674 N N . MET A 1 83 ? -11.512 15.606 6.191 1.00 62.88 83 MET A N 1
ATOM 675 C CA . MET A 1 83 ? -12.941 15.833 6.003 1.00 62.88 83 MET A CA 1
ATOM 676 C C . MET A 1 83 ? -13.512 16.203 7.370 1.00 62.88 83 MET A C 1
ATOM 678 O O . MET A 1 83 ? -13.099 15.652 8.381 1.00 62.88 83 MET A O 1
ATOM 682 N N . ASN A 1 84 ? -14.417 17.178 7.425 1.00 51.88 84 ASN A N 1
ATOM 683 C CA . ASN A 1 84 ? -15.021 17.621 8.678 1.00 51.88 84 ASN A CA 1
ATOM 684 C C . ASN A 1 84 ? -15.938 16.499 9.203 1.00 51.88 84 ASN A C 1
ATOM 686 O O . ASN A 1 84 ? -17.143 16.506 8.963 1.00 51.88 84 ASN A O 1
ATOM 690 N N . LEU A 1 85 ? -15.341 15.480 9.821 1.00 50.78 85 LEU A N 1
ATOM 691 C CA . LEU A 1 85 ? -15.997 14.240 10.225 1.00 50.78 85 LEU A CA 1
ATOM 692 C C . LEU A 1 85 ? -16.753 14.386 11.559 1.00 50.78 85 LEU A C 1
ATOM 694 O O . LEU A 1 85 ? -17.295 13.414 12.081 1.00 50.78 85 LEU A O 1
ATOM 698 N N . GLY A 1 86 ? -16.848 15.616 12.071 1.00 45.75 86 GLY A N 1
ATOM 699 C CA . GLY A 1 86 ? -17.424 15.924 13.372 1.00 45.75 86 GLY A CA 1
ATOM 700 C C . GLY A 1 86 ? -16.490 15.540 14.529 1.00 45.75 86 GLY A C 1
ATOM 701 O O . GLY A 1 86 ? -15.441 14.936 14.314 1.00 45.75 86 GLY A O 1
ATOM 702 N N . PRO A 1 87 ? -16.860 15.893 15.769 1.00 49.22 87 PRO A N 1
ATOM 703 C CA . PRO A 1 87 ? -16.095 15.560 16.977 1.00 49.22 87 PRO A CA 1
ATOM 704 C C . PRO A 1 87 ? -16.118 14.059 17.339 1.00 49.22 87 PRO A C 1
ATOM 706 O O . PRO A 1 87 ? -15.470 13.656 18.298 1.00 49.22 87 PRO A O 1
ATOM 709 N N . ASP A 1 88 ? -16.847 13.231 16.583 1.00 46.38 88 ASP A N 1
ATOM 710 C CA . ASP A 1 88 ? -17.250 11.873 16.980 1.00 46.38 88 ASP A CA 1
ATOM 711 C C . ASP A 1 88 ? -16.388 10.751 16.391 1.00 46.38 88 ASP A C 1
ATOM 713 O O . ASP A 1 88 ? -16.801 9.588 16.382 1.00 46.38 88 ASP A O 1
ATOM 717 N N . LEU A 1 89 ? -15.224 11.064 15.836 1.00 52.94 89 LEU A N 1
ATOM 718 C CA . LEU A 1 89 ? -14.252 10.054 15.442 1.00 52.94 89 LEU A CA 1
ATOM 719 C C . LEU A 1 89 ? -13.195 10.003 16.530 1.00 52.94 89 LEU A C 1
ATOM 721 O O . LEU A 1 89 ? -12.194 10.687 16.462 1.00 52.94 89 LEU A O 1
ATOM 725 N N . THR A 1 90 ? -13.472 9.231 17.575 1.00 58.09 90 THR A N 1
ATOM 726 C CA . THR A 1 90 ? -12.504 8.848 18.606 1.00 58.09 90 THR A CA 1
ATOM 727 C C . THR A 1 90 ? -11.801 7.554 18.195 1.00 58.09 90 THR A C 1
ATOM 729 O O . THR A 1 90 ? -12.293 6.828 17.322 1.00 58.09 90 THR A O 1
ATOM 732 N N . GLY A 1 91 ? -10.663 7.237 18.827 1.00 59.75 91 GLY A N 1
ATOM 733 C CA . GLY A 1 91 ? -10.000 5.935 18.659 1.00 59.75 91 GLY A CA 1
ATOM 734 C C . GLY A 1 91 ? -10.979 4.763 18.827 1.00 59.75 91 GLY A C 1
ATOM 735 O O . GLY A 1 91 ? -10.940 3.822 18.042 1.00 59.75 91 GLY A O 1
ATOM 736 N N . ASP A 1 92 ? -11.956 4.890 19.734 1.00 64.81 92 ASP A N 1
ATOM 737 C CA . ASP A 1 92 ? -13.020 3.903 19.975 1.00 64.81 92 ASP A CA 1
ATOM 738 C C . ASP A 1 92 ? -13.929 3.657 18.762 1.00 64.81 92 ASP A C 1
ATOM 740 O O . ASP A 1 92 ? -14.366 2.531 18.519 1.00 64.81 92 ASP A O 1
ATOM 744 N N . ARG A 1 93 ? -14.225 4.691 17.964 1.00 67.38 93 ARG A N 1
ATOM 745 C CA . ARG A 1 93 ? -15.046 4.530 16.755 1.00 67.38 93 ARG A CA 1
ATOM 746 C C . ARG A 1 93 ? -14.249 3.911 15.615 1.00 67.38 93 ARG A C 1
ATOM 748 O O . ARG A 1 93 ? -14.800 3.120 14.853 1.00 67.38 93 ARG A O 1
ATOM 755 N N . LEU A 1 94 ? -12.965 4.250 15.508 1.00 69.12 94 LEU A N 1
ATOM 756 C CA . LEU A 1 94 ? -12.056 3.613 14.559 1.00 69.12 94 LEU A CA 1
ATOM 757 C C . LEU A 1 94 ? -11.862 2.129 14.902 1.00 69.12 94 LEU A C 1
ATOM 759 O O . LEU A 1 94 ? -11.955 1.297 14.006 1.00 69.12 94 LEU A O 1
ATOM 763 N N . LEU A 1 95 ? -11.714 1.806 16.190 1.00 69.81 95 LEU A N 1
ATOM 764 C CA . LEU A 1 95 ? -11.755 0.448 16.739 1.00 69.81 95 LEU A CA 1
ATOM 765 C C . LEU A 1 95 ? -13.053 -0.272 16.372 1.00 69.81 95 LEU A C 1
ATOM 767 O O . LEU A 1 95 ? -13.003 -1.367 15.824 1.00 69.81 95 LEU A O 1
ATOM 771 N N . GLY A 1 96 ? -14.209 0.350 16.619 1.00 76.69 96 GLY A N 1
ATOM 772 C CA . GLY A 1 96 ? -15.509 -0.241 16.299 1.00 76.69 96 GLY A CA 1
ATOM 773 C C . GLY A 1 96 ? -15.679 -0.551 14.808 1.00 76.69 96 GLY A C 1
ATOM 774 O O . GLY A 1 96 ? -16.190 -1.611 14.458 1.00 76.69 96 GLY A O 1
ATOM 775 N N . LEU A 1 97 ? -15.204 0.339 13.930 1.00 81.12 97 LEU A N 1
ATOM 776 C CA . LEU A 1 97 ? -15.222 0.114 12.483 1.00 81.12 97 LEU A CA 1
ATOM 777 C C . LEU A 1 97 ? -14.245 -1.000 12.081 1.00 81.12 97 LEU A C 1
ATOM 779 O O . LEU A 1 97 ? -14.670 -1.988 11.484 1.00 81.12 97 LEU A O 1
ATOM 783 N N . ALA A 1 98 ? -12.973 -0.883 12.473 1.00 84.31 98 ALA A N 1
ATOM 784 C CA . ALA A 1 98 ? -11.919 -1.848 12.156 1.00 84.31 98 ALA A CA 1
ATOM 785 C C . ALA A 1 98 ? -12.190 -3.259 12.708 1.00 84.31 98 ALA A C 1
ATOM 787 O O . ALA A 1 98 ? -11.751 -4.249 12.122 1.00 84.31 98 ALA A O 1
ATOM 788 N N . ALA A 1 99 ? -12.919 -3.363 13.823 1.00 83.31 99 ALA A N 1
ATOM 789 C CA . ALA A 1 99 ? -13.334 -4.634 14.406 1.00 83.31 99 ALA A CA 1
ATOM 790 C C . ALA A 1 99 ? -14.395 -5.363 13.567 1.00 83.31 99 ALA A C 1
ATOM 792 O O . ALA A 1 99 ? -14.520 -6.583 13.669 1.00 83.31 99 ALA A O 1
ATOM 793 N N . SER A 1 100 ? -15.156 -4.623 12.755 1.00 84.44 100 SER A N 1
ATOM 794 C CA . SER A 1 100 ? -16.238 -5.159 11.924 1.00 84.44 100 SER A CA 1
ATOM 795 C C . SER A 1 100 ? -15.848 -5.356 10.460 1.00 84.44 100 SER A C 1
ATOM 797 O O . SER A 1 100 ? -16.386 -6.243 9.798 1.00 84.44 100 SER A O 1
ATOM 799 N N . GLU A 1 101 ? -14.916 -4.553 9.947 1.00 89.81 101 GLU A N 1
ATOM 800 C CA . GLU A 1 101 ? -14.536 -4.559 8.538 1.00 89.81 101 GLU A CA 1
ATOM 801 C C . GLU A 1 101 ? -13.164 -3.911 8.293 1.00 89.81 101 GLU A C 1
ATOM 803 O O . GLU A 1 101 ? -12.734 -3.056 9.068 1.00 89.81 101 GLU A O 1
ATOM 808 N N . PRO A 1 102 ? -12.480 -4.258 7.186 1.00 93.25 102 PRO A N 1
ATOM 809 C CA . PRO A 1 102 ? -11.260 -3.573 6.786 1.00 93.25 102 PRO A CA 1
ATOM 810 C C . PRO A 1 102 ? -11.527 -2.113 6.400 1.00 93.25 102 PRO A C 1
ATOM 812 O O . PRO A 1 102 ? -12.371 -1.823 5.546 1.00 93.25 102 PRO A O 1
ATOM 815 N N . ILE A 1 103 ? -10.749 -1.194 6.964 1.00 93.06 103 ILE A N 1
ATOM 816 C CA . ILE A 1 103 ? -10.844 0.247 6.709 1.00 93.06 103 ILE A CA 1
ATOM 817 C C . ILE A 1 103 ? -9.533 0.803 6.151 1.00 93.06 103 ILE A C 1
ATOM 819 O O . ILE A 1 103 ? -8.461 0.232 6.351 1.00 93.06 103 ILE A O 1
ATOM 823 N N . TYR A 1 104 ? -9.618 1.948 5.473 1.00 93.62 104 TYR A N 1
ATOM 824 C CA . TYR A 1 104 ? -8.456 2.763 5.123 1.00 93.62 104 TYR A CA 1
ATOM 825 C C . TYR A 1 104 ? -8.545 4.124 5.820 1.00 93.62 104 TYR A C 1
ATOM 827 O O . TYR A 1 104 ? -9.533 4.845 5.673 1.00 93.62 104 TYR A O 1
ATOM 835 N N . VAL A 1 105 ? -7.506 4.476 6.570 1.00 90.19 105 VAL A N 1
ATOM 836 C CA . VAL A 1 105 ? -7.363 5.742 7.287 1.00 90.19 105 VAL A CA 1
ATOM 837 C C . VAL A 1 105 ? -6.413 6.628 6.494 1.00 90.19 105 VAL A C 1
ATOM 839 O O . VAL A 1 105 ? -5.222 6.336 6.387 1.00 90.19 105 VAL A O 1
ATOM 842 N N . HIS A 1 106 ? -6.935 7.706 5.923 1.00 88.94 106 HIS A N 1
ATOM 843 C CA . HIS A 1 106 ? -6.129 8.693 5.223 1.00 88.94 106 HIS A CA 1
ATOM 844 C C . HIS A 1 106 ? -5.505 9.660 6.224 1.00 88.94 106 HIS A C 1
ATOM 846 O O . HIS A 1 106 ? -6.224 10.292 6.995 1.00 88.94 106 HIS A O 1
ATOM 852 N N . LEU A 1 107 ? -4.183 9.816 6.192 1.00 80.81 107 LEU A N 1
ATOM 853 C CA . LEU A 1 107 ? -3.484 10.734 7.094 1.00 80.81 107 LEU A CA 1
ATOM 854 C C . LEU A 1 107 ? -3.214 12.103 6.453 1.00 80.81 107 LEU A C 1
ATOM 856 O O . LEU A 1 107 ? -3.059 13.092 7.171 1.00 80.81 107 LEU A O 1
ATOM 860 N N . GLY A 1 108 ? -3.219 12.180 5.118 1.00 69.69 108 GLY A N 1
ATOM 861 C CA . GLY A 1 108 ? -3.175 13.423 4.346 1.00 69.69 108 GLY A CA 1
ATOM 862 C C . GLY A 1 108 ? -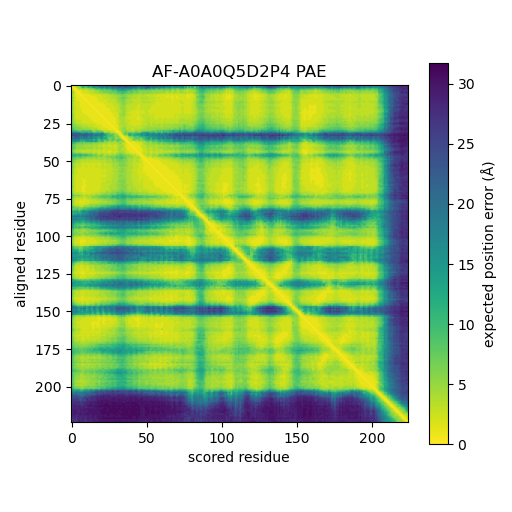2.027 14.374 4.704 1.00 69.69 108 GLY A C 1
ATOM 863 O O . GLY A 1 108 ? -0.978 13.977 5.204 1.00 69.69 108 GLY A O 1
ATOM 864 N N . ALA A 1 109 ? -2.234 15.674 4.463 1.00 59.75 109 ALA A N 1
ATOM 865 C CA . ALA A 1 109 ? -1.224 16.707 4.718 1.00 59.75 109 ALA A CA 1
ATOM 866 C C . ALA A 1 109 ? -0.848 16.858 6.209 1.00 59.75 109 ALA A C 1
ATOM 868 O O . ALA A 1 109 ? 0.221 17.383 6.519 1.00 59.75 109 ALA A O 1
ATOM 869 N N . SER A 1 110 ? -1.675 16.374 7.140 1.00 53.81 110 SER A N 1
ATOM 870 C CA . SER A 1 110 ? -1.340 16.304 8.572 1.00 53.81 110 SER A CA 1
ATOM 871 C C . SER A 1 110 ? -0.157 15.378 8.861 1.00 53.81 110 SER A C 1
ATOM 873 O O . SER A 1 110 ? 0.550 15.592 9.841 1.00 53.81 110 SER A O 1
ATOM 875 N N . ALA A 1 111 ? 0.109 14.405 7.987 1.00 55.34 111 ALA A N 1
ATOM 876 C CA . ALA A 1 111 ? 1.263 13.522 8.095 1.00 55.34 111 ALA A CA 1
ATOM 877 C C . ALA A 1 111 ? 2.531 14.050 7.401 1.00 55.34 111 ALA A C 1
ATOM 879 O O . ALA A 1 111 ? 3.564 13.387 7.446 1.00 55.34 111 ALA A O 1
ATOM 880 N N . THR A 1 112 ? 2.501 15.255 6.808 1.00 53.03 112 THR A N 1
ATOM 881 C CA . THR A 1 112 ? 3.663 15.851 6.108 1.00 53.03 112 THR A CA 1
ATOM 882 C C . THR A 1 112 ? 4.889 16.001 7.019 1.00 53.03 112 THR A C 1
ATOM 884 O O . THR A 1 112 ? 6.016 15.983 6.537 1.00 53.03 112 THR A O 1
ATOM 887 N N . VAL A 1 113 ? 4.690 16.099 8.339 1.00 53.12 113 VAL A N 1
ATOM 888 C CA . VAL A 1 113 ? 5.771 16.169 9.344 1.00 53.12 113 VAL A CA 1
ATOM 889 C C . VAL A 1 113 ? 6.571 14.858 9.438 1.00 53.12 113 VAL A C 1
ATOM 891 O O . VAL A 1 113 ? 7.695 14.859 9.929 1.00 53.12 113 VAL A O 1
ATOM 894 N N . TYR A 1 114 ? 6.025 13.753 8.931 1.00 56.09 114 TYR A N 1
ATOM 895 C CA . TYR A 1 114 ? 6.602 12.408 9.012 1.00 56.09 114 TYR A CA 1
ATOM 896 C C . TYR A 1 114 ? 7.182 11.925 7.678 1.00 56.09 114 TYR A C 1
ATOM 898 O O . TYR A 1 114 ? 7.413 10.736 7.482 1.00 56.09 114 TYR A O 1
ATOM 906 N N . ALA A 1 115 ? 7.395 12.840 6.734 1.00 56.62 115 ALA A N 1
ATOM 907 C CA . ALA A 1 115 ? 8.002 12.523 5.456 1.00 56.62 115 ALA A CA 1
ATOM 908 C C . ALA A 1 115 ? 9.510 12.275 5.618 1.00 56.62 115 ALA A C 1
ATOM 910 O O . ALA A 1 115 ? 10.241 13.167 6.051 1.00 56.62 115 ALA A O 1
ATOM 911 N N . ALA A 1 116 ? 9.993 11.092 5.230 1.00 62.12 116 ALA A N 1
ATOM 912 C CA . ALA A 1 116 ? 11.409 10.950 4.888 1.00 62.12 116 ALA A CA 1
ATOM 913 C C . ALA A 1 116 ? 11.662 11.728 3.582 1.00 62.12 116 ALA A C 1
ATOM 915 O O . ALA A 1 116 ? 10.720 11.949 2.821 1.00 62.12 116 ALA A O 1
ATOM 916 N N . GLU A 1 117 ? 12.907 12.130 3.297 1.00 63.06 117 GLU A N 1
ATOM 917 C CA . GLU A 1 117 ? 13.245 13.126 2.254 1.00 63.06 117 GLU A CA 1
ATOM 918 C C . GLU A 1 117 ? 12.575 12.907 0.877 1.00 63.06 117 GLU A C 1
ATOM 920 O O . GLU A 1 117 ? 12.383 13.874 0.146 1.00 63.06 117 GLU A O 1
ATOM 925 N N . ASN A 1 118 ? 12.164 11.674 0.537 1.00 72.38 118 ASN A N 1
ATOM 926 C CA . ASN A 1 118 ? 11.526 11.330 -0.740 1.00 72.38 118 ASN A CA 1
ATOM 927 C C . ASN A 1 118 ? 10.229 10.495 -0.639 1.00 72.38 118 ASN A C 1
ATOM 929 O O . ASN A 1 118 ? 9.729 10.031 -1.666 1.00 72.38 118 ASN A O 1
ATOM 933 N N . ILE A 1 119 ? 9.641 10.316 0.550 1.00 77.75 119 ILE A N 1
ATOM 934 C CA . ILE A 1 119 ? 8.367 9.593 0.720 1.00 77.75 119 ILE A CA 1
ATOM 935 C C . ILE A 1 119 ? 7.413 10.332 1.663 1.00 77.75 119 ILE A C 1
ATOM 937 O O . ILE A 1 119 ? 7.800 10.815 2.721 1.00 77.75 119 ILE A O 1
ATOM 941 N N . LEU A 1 120 ? 6.142 10.405 1.280 1.00 80.56 120 LEU A N 1
ATOM 942 C CA . LEU A 1 120 ? 5.057 10.958 2.082 1.00 80.56 120 LEU A CA 1
ATOM 943 C C . LEU A 1 120 ? 4.255 9.826 2.704 1.00 80.56 120 LEU A C 1
ATOM 945 O O . LEU A 1 120 ? 3.800 8.933 1.995 1.00 80.56 120 LEU A O 1
ATOM 949 N N . LEU A 1 121 ? 4.016 9.888 4.008 1.00 83.31 121 LEU A N 1
ATOM 950 C CA . LEU A 1 121 ? 3.032 9.025 4.647 1.00 83.31 121 LEU A CA 1
ATOM 951 C C . LEU A 1 121 ? 1.626 9.359 4.120 1.00 83.31 121 LEU A C 1
ATOM 953 O O . LEU A 1 121 ? 1.171 10.494 4.245 1.00 83.31 121 LEU A O 1
ATOM 957 N N . ASP A 1 122 ? 0.956 8.380 3.504 1.00 87.56 122 ASP A N 1
ATOM 958 C CA . ASP A 1 122 ? -0.343 8.579 2.847 1.00 87.56 122 ASP A CA 1
ATOM 959 C C . ASP A 1 122 ? -1.502 8.092 3.730 1.00 87.56 122 ASP A C 1
ATOM 961 O O . ASP A 1 122 ? -2.476 8.822 3.950 1.00 87.56 122 ASP A O 1
ATOM 965 N N . GLY A 1 123 ? -1.394 6.880 4.283 1.00 89.88 123 GLY A N 1
ATOM 966 C CA . GLY A 1 123 ? -2.437 6.315 5.138 1.00 89.88 123 GLY A CA 1
ATOM 967 C C . GLY A 1 123 ? -2.125 4.934 5.710 1.00 89.88 123 GLY A C 1
ATOM 968 O O . GLY A 1 123 ? -1.025 4.409 5.537 1.00 89.88 123 GLY A O 1
ATOM 969 N N . LEU A 1 124 ? -3.118 4.347 6.381 1.00 91.56 124 LEU A N 1
ATOM 970 C CA . LEU A 1 124 ? -3.071 2.987 6.922 1.00 91.56 124 LEU A CA 1
ATOM 971 C C . LEU A 1 124 ? -4.296 2.176 6.508 1.00 91.56 124 LEU A C 1
ATOM 973 O O . LEU A 1 124 ? -5.426 2.639 6.629 1.00 91.56 124 LEU A O 1
ATOM 977 N N . TYR A 1 125 ? -4.075 0.930 6.112 1.00 94.50 125 TYR A N 1
ATOM 978 C CA . TYR A 1 125 ? -5.103 -0.106 6.132 1.00 94.50 125 TYR A CA 1
ATOM 979 C C . TYR A 1 125 ? -5.156 -0.738 7.518 1.00 94.50 125 TYR A C 1
ATOM 981 O O . TYR A 1 125 ? -4.103 -1.045 8.073 1.00 94.50 125 TYR A O 1
ATOM 989 N N . ILE A 1 126 ? -6.353 -0.948 8.061 1.00 93.19 126 ILE A N 1
ATOM 990 C CA . ILE A 1 126 ? -6.550 -1.605 9.358 1.00 93.19 126 ILE A CA 1
ATOM 991 C C . ILE A 1 126 ? -7.667 -2.632 9.213 1.00 93.19 126 ILE A C 1
ATOM 993 O O . ILE A 1 126 ? -8.720 -2.328 8.652 1.00 93.19 126 ILE A O 1
ATOM 997 N N . GLU A 1 127 ? -7.446 -3.838 9.721 1.00 93.12 127 GLU A N 1
ATOM 998 C CA . GLU A 1 127 ? -8.450 -4.901 9.753 1.00 93.12 127 GLU A CA 1
ATOM 999 C C . GLU A 1 127 ? -8.288 -5.783 10.990 1.00 93.12 127 GLU A C 1
ATOM 1001 O O . GLU A 1 127 ? -7.171 -6.010 11.456 1.00 93.12 127 GLU A O 1
ATOM 1006 N N . ARG A 1 128 ? -9.394 -6.332 11.492 1.00 92.31 128 ARG A N 1
ATOM 1007 C CA . ARG A 1 128 ? -9.366 -7.431 12.459 1.00 92.31 128 ARG A CA 1
ATOM 1008 C C . ARG A 1 128 ? -9.132 -8.756 11.732 1.00 92.31 128 ARG A C 1
ATOM 1010 O O . ARG A 1 128 ? -9.844 -9.094 10.791 1.00 92.31 128 ARG A O 1
ATOM 1017 N N . LEU A 1 129 ? -8.128 -9.503 12.177 1.00 91.12 129 LEU A N 1
ATOM 1018 C CA . LEU A 1 129 ? -7.743 -10.809 11.637 1.00 91.12 129 LEU A CA 1
ATOM 1019 C C . LEU A 1 129 ? -8.289 -11.971 12.468 1.00 91.12 129 LEU A C 1
ATOM 1021 O O . LEU A 1 129 ? -8.459 -13.075 11.946 1.00 91.12 129 LEU A O 1
ATOM 1025 N N . SER A 1 130 ? -8.516 -11.739 13.761 1.00 86.81 130 SER A N 1
ATOM 1026 C CA . SER A 1 130 ? -9.068 -12.736 14.673 1.00 86.81 130 SER A CA 1
ATOM 1027 C C . SER A 1 130 ? -10.548 -12.987 14.394 1.00 86.81 130 SER A C 1
ATOM 1029 O O . SER A 1 130 ? -11.294 -12.095 13.981 1.00 86.81 130 SER A O 1
ATOM 1031 N N . ARG A 1 131 ? -10.984 -14.230 14.616 1.00 79.56 131 ARG A N 1
ATOM 1032 C CA . ARG A 1 131 ? -12.401 -14.594 14.498 1.00 79.56 131 ARG A CA 1
ATOM 1033 C C . ARG A 1 131 ? -13.164 -14.209 15.759 1.00 79.56 131 ARG A C 1
ATOM 1035 O O . ARG A 1 131 ? -12.587 -14.014 16.827 1.00 79.56 131 ARG A O 1
ATOM 1042 N N . ASP A 1 132 ? -14.488 -14.165 15.651 1.00 75.12 132 ASP A N 1
ATOM 1043 C CA . ASP A 1 132 ? -15.343 -13.924 16.808 1.00 75.12 132 ASP A CA 1
ATOM 1044 C C . ASP A 1 132 ? -15.104 -14.968 17.906 1.00 75.12 132 ASP A C 1
ATOM 1046 O O . ASP A 1 132 ? -15.221 -16.174 17.681 1.00 75.12 132 ASP A O 1
ATOM 1050 N N . GLY A 1 133 ? -14.769 -14.484 19.104 1.00 64.25 133 GLY A N 1
ATOM 1051 C CA . GLY A 1 133 ? -14.458 -15.313 20.269 1.00 64.25 133 GLY A CA 1
ATOM 1052 C C . GLY A 1 133 ? -12.972 -15.637 20.465 1.00 64.25 133 GLY A C 1
ATOM 1053 O O . GLY A 1 133 ? -12.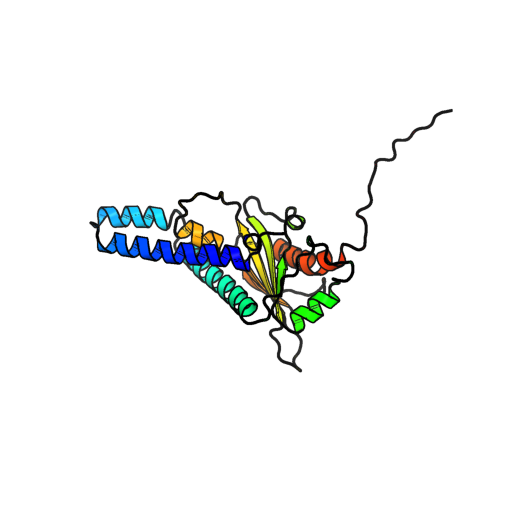636 -16.271 21.463 1.00 64.25 133 GLY A O 1
ATOM 1054 N N . GLU A 1 134 ? -12.086 -15.199 19.567 1.00 82.00 134 GLU A N 1
ATOM 1055 C CA . GLU A 1 134 ? -10.629 -15.266 19.747 1.00 82.00 134 GLU A CA 1
ATOM 1056 C C . GLU A 1 134 ? -10.078 -13.960 20.340 1.00 82.00 134 GLU A C 1
ATOM 1058 O O . GLU A 1 134 ? -10.751 -12.927 20.342 1.00 82.00 134 GLU A O 1
ATOM 1063 N N . ALA A 1 135 ? -8.845 -14.005 20.857 1.00 80.62 135 ALA A N 1
ATOM 1064 C CA . ALA A 1 135 ? -8.138 -12.794 21.264 1.00 80.62 135 ALA A CA 1
ATOM 1065 C C . ALA A 1 135 ? -7.982 -11.860 20.059 1.00 80.62 135 ALA A C 1
ATOM 1067 O O . ALA A 1 135 ? -7.672 -12.320 18.957 1.00 80.62 135 ALA A O 1
ATOM 1068 N N . ASP A 1 136 ? -8.206 -10.564 20.270 1.00 85.44 136 ASP A N 1
ATOM 1069 C CA . ASP A 1 136 ? -8.151 -9.601 19.181 1.00 85.44 136 ASP A CA 1
ATOM 1070 C C . ASP A 1 136 ? -6.752 -9.528 18.569 1.00 85.44 136 ASP A C 1
ATOM 1072 O O . ASP A 1 136 ? -5.738 -9.475 19.264 1.00 85.44 136 ASP A O 1
ATOM 1076 N N . MET A 1 137 ? -6.714 -9.573 17.239 1.00 91.38 137 MET A N 1
ATOM 1077 C CA . MET A 1 137 ? -5.505 -9.397 16.449 1.00 91.38 137 MET A CA 1
ATOM 1078 C C . MET A 1 137 ? -5.842 -8.523 15.255 1.00 91.38 137 MET A C 1
ATOM 1080 O O . MET A 1 137 ? -6.752 -8.845 14.488 1.00 91.38 137 MET A O 1
ATOM 1084 N N . PHE A 1 138 ? -5.095 -7.441 15.082 1.00 91.50 138 PHE A N 1
ATOM 1085 C CA . PHE A 1 138 ? -5.288 -6.478 14.012 1.00 91.50 138 PHE A CA 1
ATOM 1086 C C . PHE A 1 138 ? -4.096 -6.481 13.064 1.00 91.50 138 PHE A C 1
ATOM 1088 O O . PHE A 1 138 ? -2.942 -6.471 13.489 1.00 91.50 138 PHE A O 1
ATOM 1095 N N . GLY A 1 139 ? -4.394 -6.483 11.769 1.00 93.00 139 GLY A N 1
ATOM 1096 C CA . GLY A 1 139 ? -3.428 -6.251 10.709 1.00 93.00 139 GLY A CA 1
ATOM 1097 C C . GLY A 1 139 ? -3.400 -4.778 10.339 1.00 93.00 139 GLY A C 1
ATOM 1098 O O . GLY A 1 139 ? -4.454 -4.166 10.159 1.00 93.00 139 GLY A O 1
ATOM 1099 N N . MET A 1 140 ? -2.201 -4.219 10.199 1.00 92.25 140 MET A N 1
ATOM 1100 C CA . MET A 1 140 ? -2.005 -2.807 9.887 1.00 92.25 140 MET A CA 1
ATOM 1101 C C . MET A 1 140 ? -1.015 -2.633 8.747 1.00 92.25 140 MET A C 1
ATOM 1103 O O . MET A 1 140 ? 0.144 -3.016 8.865 1.00 92.25 140 MET A O 1
ATOM 1107 N N . GLY A 1 141 ? -1.471 -2.047 7.644 1.00 94.44 141 GLY A N 1
ATOM 1108 C CA . GLY A 1 141 ? -0.652 -1.758 6.471 1.00 94.44 141 GLY A CA 1
ATOM 1109 C C . GLY A 1 141 ? -0.416 -0.265 6.308 1.00 94.44 141 GLY A C 1
ATOM 1110 O O . GLY A 1 141 ? -1.302 0.431 5.816 1.00 94.44 141 GLY A O 1
ATOM 1111 N N . VAL A 1 142 ? 0.762 0.220 6.690 1.00 92.38 142 VAL A N 1
ATOM 1112 C CA . VAL A 1 142 ? 1.198 1.605 6.474 1.00 92.38 142 VAL A CA 1
ATOM 1113 C C . VAL A 1 142 ? 1.615 1.765 5.023 1.00 92.38 142 VAL A C 1
ATOM 1115 O O . VAL A 1 142 ? 2.478 1.030 4.549 1.00 92.38 142 VAL A O 1
ATOM 1118 N N . VAL A 1 143 ? 1.025 2.734 4.328 1.00 92.56 143 VAL A N 1
ATOM 1119 C CA . VAL A 1 143 ? 1.317 3.016 2.923 1.00 92.56 143 VAL A CA 1
ATOM 1120 C C . VAL A 1 143 ? 1.776 4.449 2.727 1.00 92.56 143 VAL A C 1
ATOM 1122 O O . VAL A 1 143 ? 1.255 5.394 3.331 1.00 92.56 143 VAL A O 1
ATOM 1125 N N . CYS A 1 144 ? 2.747 4.607 1.837 1.00 88.50 144 CYS A N 1
ATOM 1126 C CA . CYS A 1 144 ? 3.359 5.883 1.531 1.00 88.50 144 CYS A CA 1
ATOM 1127 C C . CYS A 1 144 ? 3.263 6.193 0.041 1.00 88.50 144 CYS A C 1
ATOM 1129 O O . CYS A 1 144 ? 3.282 5.316 -0.819 1.00 88.50 144 CYS A O 1
ATOM 1131 N N . ARG A 1 145 ? 3.185 7.484 -0.262 1.00 86.69 145 ARG A N 1
ATOM 1132 C CA . ARG A 1 145 ? 3.286 8.017 -1.611 1.00 86.69 145 ARG A CA 1
ATOM 1133 C C . ARG A 1 145 ? 4.707 8.538 -1.815 1.00 86.69 145 ARG A C 1
ATOM 1135 O O . ARG A 1 145 ? 5.093 9.488 -1.136 1.00 86.69 145 ARG A O 1
ATOM 1142 N N . PRO A 1 146 ? 5.495 7.990 -2.747 1.00 81.94 146 PRO A N 1
ATOM 1143 C CA . PRO A 1 146 ? 6.798 8.563 -3.033 1.00 81.94 146 PRO A CA 1
ATOM 1144 C C . PRO A 1 146 ? 6.657 9.946 -3.686 1.00 81.94 146 PRO A C 1
ATOM 1146 O O . PRO A 1 146 ? 5.726 10.196 -4.458 1.00 81.94 146 PRO A O 1
ATOM 1149 N N . PHE A 1 147 ? 7.583 10.855 -3.371 1.00 71.12 147 PHE A N 1
ATOM 1150 C CA . PHE A 1 147 ? 7.699 12.180 -3.986 1.00 71.12 147 PHE A CA 1
ATOM 1151 C C . PHE A 1 147 ? 8.231 12.034 -5.418 1.00 71.12 147 PHE A C 1
ATOM 1153 O O . PHE A 1 147 ? 9.370 12.377 -5.714 1.00 71.12 147 PHE A O 1
ATOM 1160 N N . VAL A 1 148 ? 7.432 11.494 -6.334 1.00 59.78 148 VAL A N 1
ATOM 1161 C CA . VAL A 1 148 ? 7.817 11.426 -7.749 1.00 59.78 148 VAL A CA 1
ATOM 1162 C C . VAL A 1 148 ? 6.868 12.281 -8.569 1.00 59.78 148 VAL A C 1
ATOM 1164 O O . VAL A 1 148 ? 5.646 12.212 -8.428 1.00 59.78 148 VAL A O 1
ATOM 1167 N N . GLN A 1 149 ? 7.465 13.136 -9.402 1.00 52.62 149 GLN A N 1
ATOM 1168 C CA . GLN A 1 149 ? 6.769 14.039 -10.305 1.00 52.62 149 GLN A CA 1
ATOM 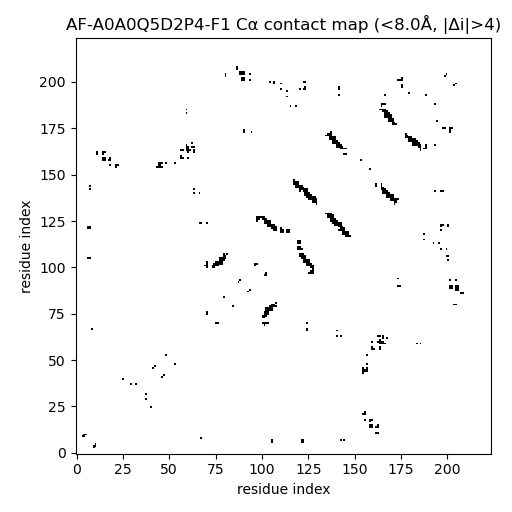1169 C C . GLN A 1 149 ? 5.868 13.248 -11.253 1.00 52.62 149 GLN A C 1
ATOM 1171 O O . GLN A 1 149 ? 6.244 12.192 -11.759 1.00 52.62 149 GLN A O 1
ATOM 1176 N N . ALA A 1 150 ? 4.677 13.791 -11.502 1.00 51.34 150 ALA A N 1
ATOM 1177 C CA . ALA A 1 150 ? 3.739 13.295 -12.494 1.00 51.34 150 ALA A CA 1
ATOM 1178 C C . ALA A 1 150 ? 4.314 13.475 -13.911 1.00 51.34 150 ALA A C 1
ATOM 1180 O O . ALA A 1 150 ? 3.882 14.351 -14.655 1.00 51.34 150 ALA A O 1
ATOM 1181 N N . ASP A 1 151 ? 5.303 12.664 -14.279 1.00 56.69 151 ASP A N 1
ATOM 1182 C CA . ASP A 1 151 ? 5.728 12.524 -15.664 1.00 56.69 151 ASP A CA 1
ATOM 1183 C C . ASP A 1 151 ? 4.908 11.411 -16.335 1.00 56.69 151 ASP A C 1
ATOM 1185 O O . ASP A 1 151 ? 4.563 10.375 -15.754 1.00 56.69 151 ASP A O 1
ATOM 1189 N N . HIS A 1 152 ? 4.567 11.629 -17.598 1.00 56.47 152 HIS A N 1
ATOM 1190 C CA . HIS A 1 152 ? 3.762 10.717 -18.400 1.00 56.47 152 HIS A CA 1
ATOM 1191 C C . HIS A 1 152 ? 4.559 9.490 -18.880 1.00 56.47 152 HIS A C 1
ATOM 1193 O O . HIS A 1 152 ? 3.971 8.576 -19.462 1.00 56.47 152 HIS A O 1
ATOM 1199 N N . ARG A 1 153 ? 5.876 9.442 -18.631 1.00 71.44 153 ARG A N 1
ATOM 1200 C CA . ARG A 1 153 ? 6.799 8.385 -19.082 1.00 71.44 153 ARG A CA 1
ATOM 1201 C C . ARG A 1 153 ? 7.405 7.564 -17.939 1.00 71.44 153 ARG A C 1
ATOM 1203 O O . ARG A 1 153 ? 8.605 7.330 -17.921 1.00 71.44 153 ARG A O 1
ATOM 1210 N N . MET A 1 154 ? 6.579 7.115 -16.999 1.00 85.75 154 MET A N 1
ATOM 1211 C CA . MET A 1 154 ? 7.038 6.215 -15.933 1.00 85.75 154 MET A CA 1
ATOM 1212 C C . MET A 1 154 ? 7.430 4.843 -16.505 1.00 85.75 154 MET A C 1
ATOM 1214 O O . MET A 1 154 ? 6.660 4.250 -17.269 1.00 85.75 154 MET A O 1
ATOM 1218 N N . SER A 1 155 ? 8.612 4.357 -16.126 1.00 90.44 155 SER A N 1
ATOM 1219 C CA . SER A 1 155 ? 9.094 3.004 -16.424 1.00 90.44 155 SER A CA 1
ATOM 1220 C C . SER A 1 155 ? 8.351 1.941 -15.600 1.00 90.44 155 SER A C 1
ATOM 1222 O O . SER A 1 155 ? 7.607 2.265 -14.668 1.00 90.44 155 SER A O 1
ATOM 1224 N N . LEU A 1 156 ? 8.552 0.653 -15.911 1.00 92.12 156 LEU A N 1
ATOM 1225 C CA . LEU A 1 156 ? 8.066 -0.437 -15.052 1.00 92.12 156 LEU A CA 1
ATOM 1226 C C . LEU A 1 156 ? 8.598 -0.325 -13.620 1.00 92.12 156 LEU A C 1
ATOM 1228 O O . LEU A 1 156 ? 7.827 -0.534 -12.684 1.00 92.12 156 LEU A O 1
ATOM 1232 N N . ALA A 1 157 ? 9.876 0.016 -13.449 1.00 90.94 157 ALA A N 1
ATOM 1233 C CA . ALA A 1 157 ? 10.480 0.209 -12.137 1.00 90.94 157 ALA A CA 1
ATOM 1234 C C . ALA A 1 157 ? 9.833 1.373 -11.371 1.00 90.94 157 ALA A C 1
ATOM 1236 O O . ALA A 1 157 ? 9.495 1.201 -10.203 1.00 90.94 157 ALA A O 1
ATOM 1237 N N . ASP A 1 158 ? 9.569 2.508 -12.027 1.00 89.69 158 ASP A N 1
ATOM 1238 C CA . ASP A 1 158 ? 8.927 3.667 -11.385 1.00 89.69 158 ASP A CA 1
ATOM 1239 C C . ASP A 1 158 ? 7.496 3.349 -10.935 1.00 89.69 158 ASP A C 1
ATOM 1241 O O . ASP A 1 158 ? 7.073 3.709 -9.836 1.00 89.69 158 ASP A O 1
ATOM 1245 N N . LEU A 1 159 ? 6.740 2.657 -11.793 1.00 91.81 159 LEU A N 1
ATOM 1246 C CA . LEU A 1 159 ? 5.371 2.242 -11.497 1.00 91.81 159 LEU A CA 1
ATOM 1247 C C . LEU A 1 159 ? 5.341 1.223 -10.354 1.00 91.81 159 LEU A C 1
ATOM 1249 O O . LEU A 1 159 ? 4.491 1.325 -9.470 1.00 91.81 159 LEU A O 1
ATOM 1253 N N . LEU A 1 160 ? 6.282 0.274 -10.355 1.00 92.56 160 LEU A N 1
ATOM 1254 C CA . LEU A 1 160 ? 6.420 -0.729 -9.307 1.00 92.56 160 LEU A CA 1
ATOM 1255 C C . LEU A 1 160 ? 6.834 -0.101 -7.974 1.00 92.56 160 LEU A C 1
ATOM 1257 O O . LEU A 1 160 ? 6.244 -0.419 -6.944 1.00 92.56 160 LEU A O 1
ATOM 1261 N N . TYR A 1 161 ? 7.803 0.811 -7.983 1.00 91.19 161 TYR A N 1
ATOM 1262 C CA . TYR A 1 161 ? 8.214 1.557 -6.797 1.00 91.19 161 TYR A CA 1
ATOM 1263 C C . TYR A 1 161 ? 7.041 2.362 -6.223 1.00 91.19 161 TYR A C 1
ATOM 1265 O O . TYR A 1 161 ? 6.741 2.265 -5.036 1.00 91.19 161 TYR A O 1
ATOM 1273 N N . GLY A 1 162 ? 6.293 3.060 -7.085 1.00 89.50 162 GLY A N 1
ATOM 1274 C CA . GLY A 1 162 ? 5.127 3.856 -6.702 1.00 89.50 162 GLY A CA 1
ATOM 1275 C C . GLY A 1 162 ? 4.057 3.095 -5.915 1.00 89.50 162 GLY A C 1
ATOM 1276 O O . GLY A 1 162 ? 3.446 3.669 -5.021 1.00 89.50 162 GLY A O 1
ATOM 1277 N N . GLN A 1 163 ? 3.837 1.815 -6.223 1.00 91.44 163 GLN A N 1
ATOM 1278 C CA . GLN A 1 163 ? 2.823 0.973 -5.570 1.00 91.44 163 GLN A CA 1
ATOM 1279 C C . GLN A 1 163 ? 3.352 0.129 -4.396 1.00 91.44 163 GLN A C 1
ATOM 1281 O O . GLN A 1 163 ? 2.574 -0.597 -3.782 1.00 91.44 163 GLN A O 1
ATOM 1286 N N . SER A 1 164 ? 4.659 0.156 -4.120 1.00 92.94 164 SER A N 1
ATOM 1287 C CA . SER A 1 164 ? 5.312 -0.792 -3.204 1.00 92.94 164 SER A CA 1
ATOM 1288 C C . SER A 1 164 ? 5.925 -0.153 -1.963 1.00 92.94 164 SER A C 1
ATOM 1290 O O . SER A 1 164 ? 6.588 -0.856 -1.209 1.00 92.94 164 SER A O 1
ATOM 1292 N N . VAL A 1 165 ? 5.692 1.140 -1.713 1.00 91.94 165 VAL A N 1
ATOM 1293 C CA . VAL A 1 165 ? 6.117 1.770 -0.455 1.00 91.94 165 VAL A CA 1
ATOM 1294 C C . VAL A 1 165 ? 5.111 1.450 0.649 1.00 91.94 165 VAL A C 1
ATOM 1296 O O . VAL A 1 165 ? 4.167 2.205 0.897 1.00 91.94 165 VAL A O 1
ATOM 1299 N N . VAL A 1 166 ? 5.288 0.281 1.269 1.00 93.25 166 VAL A N 1
ATOM 1300 C CA . VAL A 1 166 ? 4.364 -0.287 2.258 1.00 93.25 166 VAL A CA 1
ATOM 1301 C C . VAL A 1 166 ? 5.099 -1.072 3.343 1.00 93.25 166 VAL A C 1
ATOM 1303 O O . VAL A 1 166 ? 6.015 -1.838 3.058 1.00 93.25 166 VAL A O 1
ATOM 1306 N N . SER A 1 167 ? 4.639 -0.947 4.583 1.00 93.50 167 SER A N 1
ATOM 1307 C CA . SER A 1 167 ? 5.008 -1.844 5.680 1.00 93.50 167 SER A CA 1
ATOM 1308 C C . SER A 1 167 ? 3.746 -2.433 6.297 1.00 93.50 167 SER A C 1
ATOM 1310 O O . SER A 1 167 ? 2.722 -1.759 6.396 1.00 93.50 167 SER A O 1
ATOM 1312 N N . TYR A 1 168 ? 3.812 -3.686 6.733 1.00 94.25 168 TYR A N 1
ATOM 1313 C CA . TYR A 1 168 ? 2.709 -4.397 7.363 1.00 94.25 168 TYR A CA 1
ATOM 1314 C C . TYR A 1 168 ? 3.124 -4.956 8.720 1.00 94.25 168 TYR A C 1
ATOM 1316 O O . TYR A 1 168 ? 4.160 -5.613 8.840 1.00 94.25 168 TYR A O 1
ATOM 1324 N N . GLY A 1 169 ? 2.290 -4.718 9.725 1.00 93.12 169 GLY A N 1
ATOM 1325 C CA . GLY A 1 169 ? 2.489 -5.193 11.084 1.00 93.12 169 GLY A CA 1
ATOM 1326 C C . GLY A 1 169 ? 1.217 -5.764 11.694 1.00 93.12 169 GLY A C 1
ATOM 1327 O O . GLY A 1 169 ? 0.111 -5.580 11.176 1.00 93.12 169 GLY A O 1
ATOM 1328 N N . LEU A 1 170 ? 1.403 -6.466 12.803 1.00 92.94 170 LEU A N 1
ATOM 1329 C CA . LEU A 1 170 ? 0.357 -7.088 13.598 1.00 92.94 170 LEU A CA 1
ATOM 1330 C C . LEU A 1 170 ? 0.350 -6.482 14.996 1.00 92.94 170 LEU A C 1
ATOM 1332 O O . LEU A 1 170 ? 1.407 -6.227 15.569 1.00 92.94 170 LEU A O 1
ATOM 1336 N N . THR A 1 171 ? -0.835 -6.271 15.557 1.00 90.12 171 THR A N 1
ATOM 1337 C CA . THR A 1 171 ? -0.969 -5.796 16.934 1.00 90.12 171 THR A CA 1
ATOM 1338 C C . THR A 1 171 ? -2.187 -6.417 17.617 1.00 90.12 171 THR A C 1
ATOM 1340 O O . THR A 1 171 ? -3.228 -6.579 16.974 1.00 90.12 171 THR A O 1
ATOM 1343 N N . PRO A 1 172 ? -2.105 -6.777 18.910 1.00 88.75 172 PRO A N 1
ATOM 1344 C CA . PRO A 1 172 ? -3.253 -7.306 19.642 1.00 88.75 172 PRO A CA 1
ATOM 1345 C C . PRO A 1 172 ? -4.275 -6.224 20.034 1.00 88.75 172 PRO A C 1
ATOM 1347 O O . PRO A 1 172 ? -5.341 -6.541 20.554 1.00 88.75 172 PRO A O 1
ATOM 1350 N N . SER A 1 173 ? -3.959 -4.938 19.842 1.00 84.50 173 SER A N 1
ATOM 1351 C CA . SER A 1 173 ? -4.818 -3.822 20.246 1.00 84.50 173 SER A CA 1
ATOM 1352 C C . SER A 1 173 ? -4.566 -2.587 19.381 1.00 84.50 173 SER A C 1
ATOM 1354 O O . SER A 1 173 ? -3.440 -2.350 18.969 1.00 84.50 173 SER A O 1
ATOM 1356 N N . LEU A 1 174 ? -5.589 -1.759 19.140 1.00 80.69 174 LEU A N 1
ATOM 1357 C CA . LEU A 1 174 ? -5.398 -0.438 18.513 1.00 80.69 174 LEU A CA 1
ATOM 1358 C C . LEU A 1 174 ? -5.201 0.684 19.547 1.00 80.69 174 LEU A C 1
ATOM 1360 O O . LEU A 1 174 ? -5.393 1.857 19.231 1.00 80.69 174 LEU A O 1
ATOM 1364 N N . ASN A 1 175 ? -4.840 0.346 20.786 1.00 79.12 175 ASN A N 1
ATOM 1365 C CA . ASN A 1 175 ? -4.446 1.338 21.782 1.00 79.12 175 ASN A CA 1
ATOM 1366 C C . ASN A 1 175 ? -3.091 1.958 21.420 1.00 79.12 175 ASN A C 1
ATOM 1368 O O . ASN A 1 175 ? -2.228 1.301 20.844 1.00 79.12 175 ASN A O 1
ATOM 1372 N N . ALA A 1 176 ? -2.879 3.217 21.806 1.00 72.44 176 ALA A N 1
ATOM 1373 C CA . ALA A 1 176 ? -1.649 3.949 21.496 1.00 72.44 176 ALA A CA 1
ATOM 1374 C C . ALA A 1 176 ? -0.370 3.313 22.084 1.00 72.44 176 ALA A C 1
ATOM 1376 O O . ALA A 1 176 ? 0.717 3.552 21.569 1.00 72.44 176 ALA A O 1
ATOM 1377 N N . ASP A 1 177 ? -0.488 2.519 23.149 1.00 77.62 177 ASP A N 1
ATOM 1378 C CA . ASP A 1 177 ? 0.607 1.813 23.821 1.00 77.62 177 ASP A CA 1
ATOM 1379 C C . ASP A 1 177 ? 0.792 0.362 23.347 1.00 77.62 177 ASP A C 1
ATOM 1381 O O . ASP A 1 177 ? 1.609 -0.363 23.909 1.00 77.62 177 ASP A O 1
ATOM 1385 N N . ALA A 1 178 ? 0.040 -0.079 22.334 1.00 80.62 178 ALA A N 1
ATOM 1386 C CA . ALA A 1 178 ? 0.127 -1.444 21.841 1.00 80.62 178 ALA A CA 1
ATOM 1387 C C . ALA A 1 178 ? 1.447 -1.703 21.098 1.00 80.62 178 ALA A C 1
ATOM 1389 O O . ALA A 1 178 ? 1.855 -0.935 20.221 1.00 80.62 178 ALA A O 1
ATOM 1390 N N . ASP A 1 179 ? 2.079 -2.835 21.412 1.00 84.25 179 ASP A N 1
ATOM 1391 C CA . ASP A 1 179 ? 3.233 -3.323 20.664 1.00 84.25 179 ASP A CA 1
ATOM 1392 C C . ASP A 1 179 ? 2.809 -3.762 19.256 1.00 84.25 179 ASP A C 1
ATOM 1394 O O . ASP A 1 179 ? 1.741 -4.355 19.050 1.00 84.25 179 ASP A O 1
ATOM 1398 N N . ILE A 1 180 ? 3.665 -3.466 18.277 1.00 85.69 180 ILE A N 1
ATOM 1399 C CA . ILE A 1 180 ? 3.451 -3.804 16.870 1.00 85.69 180 ILE A CA 1
ATOM 1400 C C . ILE A 1 180 ? 4.587 -4.711 16.414 1.00 85.69 180 ILE A C 1
ATOM 1402 O O . ILE A 1 180 ? 5.750 -4.307 16.410 1.00 85.69 180 ILE A O 1
ATOM 1406 N N . ASP A 1 181 ? 4.234 -5.918 15.984 1.00 90.56 181 ASP A N 1
ATOM 1407 C CA . ASP A 1 181 ? 5.161 -6.852 15.354 1.00 90.56 181 ASP A CA 1
ATOM 1408 C C . ASP A 1 181 ? 5.170 -6.616 13.839 1.00 90.56 181 ASP A C 1
ATOM 1410 O O . ASP A 1 181 ? 4.185 -6.886 13.145 1.00 90.56 181 ASP A O 1
ATOM 1414 N N . VAL A 1 182 ? 6.258 -6.045 13.318 1.00 88.62 182 VAL A N 1
ATOM 1415 C CA . VAL A 1 182 ? 6.387 -5.724 11.891 1.00 88.62 182 VAL A CA 1
ATOM 1416 C C . VAL A 1 182 ? 6.764 -6.987 11.118 1.00 88.62 182 VAL A C 1
ATOM 1418 O O . VAL A 1 182 ? 7.877 -7.494 11.224 1.00 88.62 182 VAL A O 1
ATOM 1421 N N . VAL A 1 183 ? 5.838 -7.470 10.289 1.00 90.62 183 VAL A N 1
A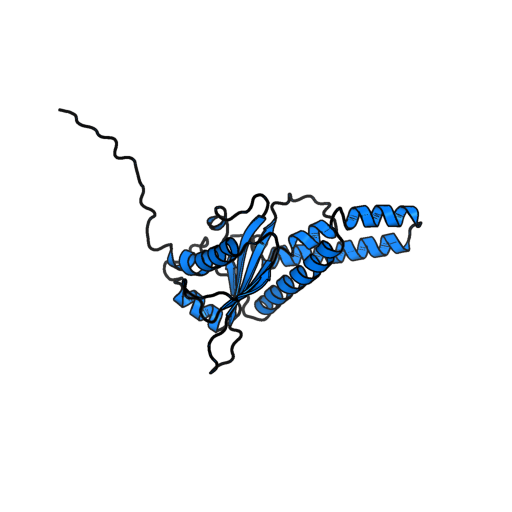TOM 1422 C CA . VAL A 1 183 ? 5.990 -8.706 9.505 1.00 90.62 183 VAL A CA 1
ATOM 1423 C C . VAL A 1 183 ? 6.657 -8.435 8.159 1.00 90.62 183 VAL A C 1
ATOM 1425 O O . VAL A 1 183 ? 7.466 -9.229 7.681 1.00 90.62 183 VAL A O 1
ATOM 1428 N N . VAL A 1 184 ? 6.303 -7.315 7.526 1.00 90.56 184 VAL A N 1
ATOM 1429 C CA . VAL A 1 184 ? 6.845 -6.890 6.232 1.00 90.56 184 VAL A CA 1
ATOM 1430 C C . VAL A 1 184 ? 7.238 -5.427 6.341 1.00 90.56 184 VAL A C 1
ATOM 1432 O O . VAL A 1 184 ? 6.439 -4.606 6.786 1.00 90.56 184 VAL A O 1
ATOM 1435 N N . LYS A 1 185 ? 8.459 -5.094 5.924 1.00 89.00 185 LYS A N 1
ATOM 1436 C CA . LYS A 1 185 ? 9.008 -3.747 6.071 1.00 89.00 185 LYS A CA 1
ATOM 1437 C C . LYS A 1 185 ? 9.640 -3.267 4.777 1.00 89.00 185 LYS A C 1
ATOM 1439 O O . LYS A 1 185 ? 10.557 -3.906 4.260 1.00 89.00 185 LYS A O 1
ATOM 1444 N N . ASP A 1 186 ? 9.184 -2.121 4.288 1.00 90.88 186 ASP A N 1
ATOM 1445 C CA . ASP A 1 186 ? 9.937 -1.367 3.294 1.00 90.88 186 ASP A CA 1
ATOM 1446 C C . ASP A 1 186 ? 11.192 -0.769 3.949 1.00 90.88 186 ASP A C 1
ATOM 1448 O O . ASP A 1 186 ? 11.068 -0.123 4.990 1.00 90.88 186 ASP A O 1
ATOM 1452 N N . PRO A 1 187 ? 12.392 -0.906 3.360 1.00 86.56 187 PRO A N 1
ATOM 1453 C CA . PRO A 1 187 ? 13.604 -0.267 3.875 1.00 86.56 187 PRO A CA 1
ATOM 1454 C C . PRO A 1 187 ? 13.503 1.257 4.039 1.00 86.56 187 PRO A C 1
ATOM 1456 O O . PRO A 1 187 ? 14.240 1.832 4.836 1.00 86.56 187 PRO A O 1
ATOM 1459 N N . ALA A 1 188 ? 12.613 1.912 3.290 1.00 80.88 188 ALA A N 1
ATOM 1460 C CA . ALA A 1 188 ? 12.364 3.344 3.387 1.00 80.88 188 ALA A CA 1
ATOM 1461 C C . ALA A 1 188 ? 11.468 3.7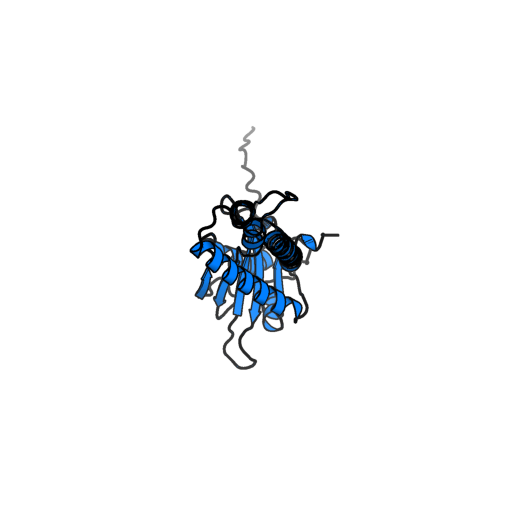25 4.584 1.00 80.88 188 ALA A C 1
ATOM 1463 O O . ALA A 1 188 ? 11.362 4.906 4.905 1.00 80.88 188 ALA A O 1
ATOM 1464 N N . LEU A 1 189 ? 10.835 2.749 5.243 1.00 80.75 189 LEU A N 1
ATOM 1465 C CA . LEU A 1 189 ? 9.971 2.940 6.405 1.00 80.75 189 LEU A CA 1
ATOM 1466 C C . LEU A 1 189 ? 10.656 2.374 7.647 1.00 80.75 189 LEU A C 1
ATOM 1468 O O . LEU A 1 189 ? 10.719 1.160 7.825 1.00 80.75 189 LEU A O 1
ATOM 1472 N N . ASP A 1 190 ? 11.171 3.240 8.517 1.00 79.50 190 ASP A N 1
ATOM 1473 C CA . ASP A 1 190 ? 11.727 2.815 9.800 1.00 79.50 190 ASP A CA 1
ATOM 1474 C C . ASP A 1 190 ? 10.625 2.506 10.840 1.00 79.50 190 ASP A C 1
ATOM 1476 O O . ASP A 1 190 ? 9.443 2.805 10.646 1.00 79.50 190 ASP A O 1
ATOM 1480 N N . ASP A 1 191 ? 10.999 1.839 11.939 1.00 78.94 191 ASP A N 1
ATOM 1481 C CA . ASP A 1 191 ? 10.034 1.466 12.988 1.00 78.94 191 ASP A CA 1
ATOM 1482 C C . ASP A 1 191 ? 9.403 2.697 13.667 1.00 78.94 191 ASP A C 1
ATOM 1484 O O . ASP A 1 191 ? 8.191 2.684 13.905 1.00 78.94 191 ASP A O 1
ATOM 1488 N N . PRO A 1 192 ? 10.153 3.794 13.925 1.00 79.44 192 PRO A N 1
ATOM 1489 C CA . PRO A 1 192 ? 9.566 5.045 14.393 1.00 79.44 192 PRO A CA 1
ATOM 1490 C C . PRO A 1 192 ? 8.488 5.601 13.463 1.00 79.44 192 PRO A C 1
ATOM 1492 O O . PRO A 1 192 ? 7.441 6.027 13.954 1.00 79.44 192 PRO A O 1
ATOM 1495 N N . LEU A 1 193 ? 8.694 5.590 12.143 1.00 76.31 193 LEU A N 1
ATOM 1496 C CA . LEU A 1 193 ? 7.711 6.079 11.179 1.00 76.31 193 LEU A CA 1
ATOM 1497 C C . LEU A 1 193 ? 6.463 5.197 11.160 1.00 76.31 193 LEU A C 1
ATOM 1499 O O . LEU A 1 193 ? 5.353 5.728 11.146 1.00 76.31 193 LEU A O 1
ATOM 1503 N N . PHE A 1 194 ? 6.625 3.872 11.232 1.00 83.56 194 PHE A N 1
ATOM 1504 C CA . PHE A 1 194 ? 5.493 2.953 11.355 1.00 83.56 194 PHE A CA 1
ATOM 1505 C C . PHE A 1 194 ? 4.663 3.269 12.604 1.00 83.56 194 PHE A C 1
ATOM 1507 O O . PHE A 1 194 ? 3.451 3.481 12.521 1.00 83.56 194 PHE A O 1
ATOM 1514 N N . HIS A 1 195 ? 5.319 3.334 13.765 1.00 79.81 195 HIS A N 1
ATOM 1515 C CA . HIS A 1 195 ? 4.650 3.598 15.035 1.00 79.81 195 HIS A CA 1
ATOM 1516 C C . HIS A 1 195 ? 3.997 4.984 15.042 1.00 79.81 195 HIS A C 1
ATOM 1518 O O . HIS A 1 195 ? 2.867 5.150 15.489 1.00 79.81 195 HIS A O 1
ATOM 1524 N N . THR A 1 196 ? 4.658 5.978 14.456 1.00 77.19 196 THR A N 1
ATOM 1525 C CA . THR A 1 196 ? 4.111 7.329 14.316 1.00 77.19 196 THR A CA 1
ATOM 1526 C C . THR A 1 196 ? 2.882 7.363 13.416 1.00 77.19 196 THR A C 1
ATOM 1528 O O . THR A 1 196 ? 1.912 8.045 13.736 1.00 77.19 196 THR A O 1
ATOM 1531 N N . ALA A 1 197 ? 2.883 6.609 12.317 1.00 79.56 197 ALA A N 1
ATOM 1532 C CA . ALA A 1 197 ? 1.735 6.487 11.431 1.00 79.56 197 ALA A CA 1
ATOM 1533 C C . ALA A 1 197 ? 0.534 5.854 12.150 1.00 79.56 197 ALA A C 1
ATOM 1535 O O . ALA A 1 197 ? -0.593 6.338 12.031 1.00 79.56 197 ALA A O 1
ATOM 1536 N N . PHE A 1 198 ? 0.790 4.820 12.953 1.00 80.75 198 PHE A N 1
ATOM 1537 C CA . PHE A 1 198 ? -0.212 4.204 13.814 1.00 80.75 198 PHE A CA 1
ATOM 1538 C C . PHE A 1 198 ? -0.759 5.187 14.856 1.00 80.75 198 PHE A C 1
ATOM 1540 O O . PHE A 1 198 ? -1.970 5.393 14.932 1.00 80.75 198 PHE A O 1
ATOM 1547 N N . LEU A 1 199 ? 0.118 5.874 15.592 1.00 77.56 199 LEU A N 1
ATOM 1548 C CA . LEU A 1 199 ? -0.285 6.902 16.548 1.00 77.56 199 LEU A CA 1
ATOM 1549 C C . LEU A 1 199 ? -1.061 8.031 15.869 1.00 77.56 199 LEU A C 1
ATOM 1551 O O . LEU A 1 199 ? -2.020 8.523 16.444 1.00 77.56 199 LEU A O 1
ATOM 1555 N N . ALA A 1 200 ? -0.703 8.444 14.655 1.00 75.38 200 ALA A N 1
ATOM 1556 C CA . ALA A 1 200 ? -1.449 9.456 13.914 1.00 75.38 200 ALA A CA 1
ATOM 1557 C C . ALA A 1 200 ? -2.846 8.956 13.509 1.00 75.38 200 ALA A C 1
ATOM 1559 O O . ALA A 1 200 ? -3.803 9.723 13.570 1.00 75.38 200 ALA A O 1
ATOM 1560 N N . ALA A 1 201 ? -2.993 7.678 13.156 1.00 75.44 201 ALA A N 1
ATOM 1561 C CA . ALA A 1 201 ? -4.295 7.081 12.868 1.00 75.44 201 ALA A CA 1
ATOM 1562 C C . ALA A 1 201 ? -5.174 6.971 14.126 1.00 75.44 201 ALA A C 1
ATOM 1564 O O . ALA A 1 201 ? -6.353 7.308 14.075 1.00 75.44 201 ALA A O 1
ATOM 1565 N N . VAL A 1 202 ? -4.608 6.555 15.262 1.00 71.38 202 VAL A N 1
ATOM 1566 C CA . VAL A 1 202 ? -5.349 6.367 16.523 1.00 71.38 202 VAL A CA 1
ATOM 1567 C C . VAL A 1 202 ? -5.601 7.703 17.242 1.00 71.38 202 VAL A C 1
ATOM 1569 O O . VAL A 1 202 ? -6.722 7.985 17.667 1.00 71.38 202 VAL A O 1
ATOM 1572 N N . ASN A 1 203 ? -4.586 8.571 17.327 1.00 66.69 203 ASN A N 1
ATOM 1573 C CA . ASN A 1 203 ? -4.632 9.854 18.040 1.00 66.69 203 ASN A CA 1
ATOM 1574 C C . ASN A 1 203 ? -5.048 11.034 17.164 1.00 66.69 203 ASN A C 1
ATOM 1576 O O . ASN A 1 203 ? -5.649 11.959 17.686 1.00 66.69 203 ASN A O 1
ATOM 1580 N N . GLY A 1 204 ? -4.742 11.061 15.863 1.00 55.66 204 GLY A N 1
ATOM 1581 C CA . GLY A 1 204 ? -5.194 12.134 14.958 1.00 55.66 204 GLY A CA 1
ATOM 1582 C C . GLY A 1 204 ? -6.709 12.112 14.741 1.00 55.66 204 GLY A C 1
ATOM 1583 O O . GLY A 1 204 ? -7.321 13.135 14.450 1.00 55.66 204 GLY A O 1
ATOM 1584 N N . VAL A 1 205 ? -7.315 10.954 14.990 1.00 48.97 205 VAL A N 1
ATOM 1585 C CA . VAL A 1 205 ? -8.751 10.757 15.170 1.00 48.97 205 VAL A CA 1
ATOM 1586 C C . VAL A 1 205 ? -9.191 11.389 16.510 1.00 48.97 205 VAL A C 1
ATOM 1588 O O . VAL A 1 205 ? -10.033 12.280 16.515 1.00 48.97 205 VAL A O 1
ATOM 1591 N N . ALA A 1 206 ? -8.504 11.127 17.627 1.00 36.47 206 ALA A N 1
ATOM 1592 C CA . ALA A 1 206 ? -8.771 11.795 18.916 1.00 36.47 206 ALA A CA 1
ATOM 1593 C C . ALA A 1 206 ? -8.396 13.308 18.995 1.00 36.47 206 ALA A C 1
ATOM 1595 O O . ALA A 1 206 ? -8.849 14.023 19.889 1.00 36.47 206 ALA A O 1
ATOM 1596 N N . GLY A 1 207 ? -7.568 13.813 18.075 1.00 38.16 207 GLY A N 1
ATOM 1597 C CA . GLY A 1 207 ? -6.795 15.056 18.202 1.00 38.16 207 GLY A CA 1
ATOM 1598 C C . GLY A 1 207 ? -7.473 16.343 17.729 1.00 38.16 207 GLY A C 1
ATOM 1599 O O . GLY A 1 207 ? -6.903 17.418 17.898 1.00 38.16 207 GLY A O 1
ATOM 1600 N N . ASN A 1 208 ? -8.706 16.285 17.218 1.00 39.25 208 ASN A N 1
ATOM 1601 C CA . ASN A 1 208 ? -9.529 17.497 17.068 1.00 39.25 208 ASN A CA 1
ATOM 1602 C C . ASN A 1 208 ? -10.140 17.973 18.403 1.00 39.25 208 ASN A C 1
ATOM 1604 O O . ASN A 1 208 ? -10.888 18.950 18.430 1.00 39.25 208 ASN A O 1
ATOM 1608 N N . VAL A 1 209 ? -9.781 17.331 19.523 1.00 35.84 209 VAL A N 1
ATOM 1609 C CA . VAL A 1 209 ? -10.173 17.720 20.884 1.00 35.84 209 VAL A CA 1
ATOM 1610 C C . VAL A 1 209 ? -8.956 18.170 21.700 1.00 35.84 209 VAL A C 1
ATOM 1612 O O . VAL A 1 209 ? -8.696 17.652 22.774 1.00 35.84 209 VAL A O 1
ATOM 1615 N N . ALA A 1 210 ? -8.179 19.130 21.202 1.00 33.62 210 ALA A N 1
ATOM 1616 C CA . ALA A 1 210 ? -7.483 20.125 22.027 1.00 33.62 210 ALA A CA 1
ATOM 1617 C C . ALA A 1 210 ? -6.680 21.052 21.122 1.00 33.62 210 ALA A C 1
ATOM 1619 O O . ALA A 1 210 ? -5.838 20.615 20.344 1.00 33.62 210 ALA A O 1
ATOM 1620 N N . GLY A 1 211 ? -6.917 22.355 21.259 1.00 37.09 211 GLY A N 1
ATOM 1621 C CA . GLY A 1 211 ? -6.070 23.359 20.646 1.00 37.09 211 GLY A CA 1
ATOM 1622 C C . GLY A 1 211 ? -4.603 23.106 20.978 1.00 37.09 211 GLY A C 1
ATOM 1623 O O . GLY A 1 211 ? -4.206 23.108 22.143 1.00 37.09 211 GLY A O 1
ATOM 1624 N N . PHE A 1 212 ? -3.783 22.985 19.938 1.00 34.03 212 PHE A N 1
ATOM 1625 C CA . PHE A 1 212 ? -2.413 23.449 20.044 1.00 34.03 212 PHE A CA 1
ATOM 1626 C C . PHE A 1 212 ? -2.500 24.931 20.385 1.00 34.03 212 PHE A C 1
ATOM 1628 O O . PHE A 1 212 ? -2.917 25.757 19.571 1.00 34.03 212 PHE A O 1
ATOM 1635 N N . GLY A 1 213 ? -2.227 25.231 21.654 1.00 33.22 213 GLY A N 1
ATOM 1636 C CA . GLY A 1 213 ? -2.207 26.580 22.171 1.00 33.22 213 GLY A CA 1
ATOM 1637 C C . GLY A 1 213 ? -1.394 27.456 21.235 1.00 33.22 213 GLY A C 1
ATOM 1638 O O . GLY A 1 213 ? -0.238 27.162 20.933 1.00 33.22 213 GLY A O 1
ATOM 1639 N N . ASN A 1 214 ? -2.015 28.546 20.793 1.00 34.22 214 ASN A N 1
ATOM 1640 C CA . ASN A 1 214 ? -1.294 29.712 20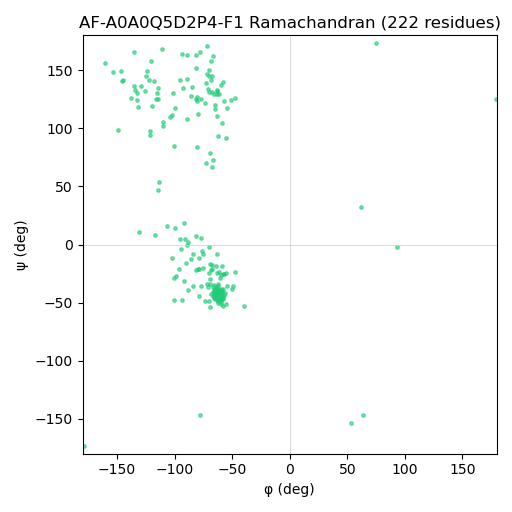.326 1.00 34.22 214 ASN A CA 1
ATOM 1641 C C . ASN A 1 214 ? -0.346 30.135 21.454 1.00 34.22 214 ASN A C 1
ATOM 1643 O O . ASN A 1 214 ? -0.711 30.916 22.331 1.00 34.22 214 ASN A O 1
ATOM 1647 N N . GLY A 1 215 ? 0.881 29.621 21.422 1.00 32.66 215 GLY A N 1
ATOM 1648 C CA . GLY A 1 215 ? 2.034 30.224 22.066 1.00 32.66 215 GLY A CA 1
ATOM 1649 C C . GLY A 1 215 ? 2.357 31.523 21.341 1.00 32.66 215 GLY A C 1
ATOM 1650 O O . GLY A 1 215 ? 3.374 31.634 20.663 1.00 32.66 215 GLY A O 1
ATOM 1651 N N . ALA A 1 216 ? 1.456 32.501 21.439 1.00 32.00 216 ALA A N 1
ATOM 1652 C CA . ALA A 1 216 ? 1.787 33.878 21.152 1.00 32.00 216 ALA A CA 1
ATOM 1653 C C . ALA A 1 216 ? 2.878 34.291 22.153 1.00 32.00 216 ALA A C 1
ATOM 1655 O O . ALA A 1 216 ? 2.701 34.082 23.358 1.00 32.00 216 ALA A O 1
ATOM 1656 N N . PRO A 1 217 ? 4.005 34.873 21.712 1.00 34.78 217 PRO A N 1
ATOM 1657 C CA . PRO A 1 217 ? 4.941 35.460 22.649 1.00 34.78 217 PRO A CA 1
ATOM 1658 C C . PRO A 1 217 ? 4.227 36.631 23.326 1.00 34.78 217 PRO A C 1
ATOM 1660 O O . PRO A 1 217 ? 3.854 37.607 22.671 1.00 34.78 217 PRO A O 1
ATOM 1663 N N . VAL A 1 218 ? 4.029 36.531 24.641 1.00 35.84 218 VAL A N 1
ATOM 1664 C CA . VAL A 1 218 ? 3.632 37.663 25.479 1.00 35.84 218 VAL A CA 1
ATOM 1665 C C . VAL A 1 218 ? 4.760 38.687 25.386 1.00 35.84 218 VAL A C 1
ATOM 1667 O O . VAL A 1 218 ? 5.765 38.615 26.091 1.00 35.84 218 VAL A O 1
ATOM 1670 N N . ARG A 1 219 ? 4.624 39.631 24.450 1.00 34.62 219 ARG A N 1
ATOM 1671 C CA . ARG A 1 219 ? 5.414 40.857 24.434 1.00 34.62 219 ARG A CA 1
ATOM 1672 C C . ARG A 1 219 ? 5.059 41.624 25.700 1.00 34.62 219 ARG A C 1
ATOM 1674 O O . ARG A 1 219 ? 3.945 42.124 25.833 1.00 34.62 219 ARG A O 1
ATOM 1681 N N . GLY A 1 220 ? 6.020 41.693 26.615 1.00 34.41 220 GLY A N 1
ATOM 1682 C CA . GLY A 1 220 ? 5.975 42.594 27.752 1.00 34.41 220 GLY A CA 1
ATOM 1683 C C . GLY A 1 220 ? 5.765 44.026 27.271 1.00 34.41 220 GLY A C 1
ATOM 1684 O O . GLY A 1 220 ? 6.589 44.576 26.544 1.00 34.41 220 GLY A O 1
ATOM 1685 N N . GLY A 1 221 ? 4.642 44.605 27.677 1.00 28.86 221 GLY A N 1
ATOM 1686 C CA . GLY A 1 221 ? 4.368 46.029 27.603 1.00 28.86 221 GLY A CA 1
ATOM 1687 C C . GLY A 1 221 ? 4.081 46.516 29.012 1.00 28.86 221 GLY A C 1
ATOM 1688 O O . GLY A 1 221 ? 2.951 46.417 29.477 1.00 28.86 221 GLY A O 1
ATOM 1689 N N . PHE A 1 222 ? 5.109 47.015 29.695 1.00 35.69 222 PHE A N 1
ATOM 1690 C CA . PHE A 1 222 ? 4.910 47.981 30.767 1.00 35.69 222 PHE A CA 1
ATOM 1691 C C . PHE A 1 222 ? 4.844 49.367 30.127 1.00 35.69 222 PHE A C 1
ATOM 1693 O O . PHE A 1 222 ? 5.719 49.752 29.351 1.00 35.69 222 PHE A O 1
ATOM 1700 N N . SER A 1 223 ? 3.791 50.111 30.438 1.00 38.22 223 SER A N 1
ATOM 1701 C CA . SER A 1 223 ? 3.729 51.560 30.265 1.00 38.22 223 SER A CA 1
ATOM 1702 C C . SER A 1 223 ? 2.827 52.114 31.356 1.00 38.22 223 SER A C 1
ATOM 1704 O O . SER A 1 223 ? 1.609 52.009 31.250 1.00 38.22 223 SER A O 1
ATOM 1706 N N . LEU A 1 224 ? 3.456 52.616 32.416 1.00 38.88 224 LEU A N 1
ATOM 1707 C CA . LEU A 1 224 ? 3.273 53.946 33.000 1.00 38.88 224 LEU A CA 1
ATOM 1708 C C . LEU A 1 224 ? 4.584 54.310 33.707 1.00 38.88 224 LEU A C 1
ATOM 1710 O O . LEU A 1 224 ? 5.143 53.412 34.377 1.00 38.88 224 LEU A O 1
#

Solvent-accessible surface area (backbone atoms only — not comparable to full-atom values): 12626 Å² total; per-residue (Å²): 133,85,63,67,67,76,40,67,75,45,40,41,50,50,36,51,53,50,34,56,52,50,53,49,53,50,54,54,51,60,72,74,58,59,73,76,61,42,56,57,49,48,48,61,31,47,53,90,61,49,70,69,54,48,56,49,33,52,56,28,28,50,51,46,47,52,55,43,48,51,21,64,74,42,82,58,47,73,47,47,74,88,47,92,71,65,93,74,42,34,44,68,48,53,49,57,46,24,66,75,35,28,32,35,38,45,45,48,79,81,28,59,88,65,40,52,102,57,35,34,46,40,31,34,37,35,26,52,71,45,57,94,91,52,74,60,32,31,42,36,36,44,35,33,43,56,74,67,79,94,60,95,79,68,32,54,41,53,31,40,52,52,43,16,43,33,30,34,31,39,23,65,49,85,52,91,86,47,68,70,52,72,77,42,73,29,92,89,56,49,71,68,53,53,52,49,52,50,41,45,60,35,42,52,38,44,49,87,73,59,81,81,71,83,80,66,79,82,73,86,77,89,86,132

pLDDT: mean 78.08, std 18.04, range [28.86, 95.38]